Protein AF-A0A915MMD2-F1 (afdb_monomer)

Solvent-accessible surface area (backbone atoms only — not comparable to full-atom values): 11431 Å² total; per-residue (Å²): 132,85,80,67,72,53,73,74,35,35,76,74,49,42,42,83,44,104,51,78,45,74,42,84,30,92,80,80,35,34,33,24,36,9,52,62,49,50,49,52,52,25,65,75,66,77,45,84,61,47,82,46,50,99,57,92,36,61,76,1,51,46,73,38,67,91,67,35,34,36,36,43,22,73,60,31,24,43,94,80,69,65,73,20,30,9,28,44,84,45,68,53,101,84,65,50,79,47,73,54,73,44,70,60,76,75,73,39,64,78,34,66,31,21,33,41,24,40,36,43,90,90,54,52,70,37,73,51,30,44,65,55,57,76,52,81,82,64,86,61,46,71,41,44,34,78,84,35,65,64,58,45,52,49,50,25,67,75,65,76,38,96,64,73,18,36,39,18,50,73,46,41,79,76,45,45,53,59,54,57,62,50,34,68,68,70,69,71,60,49,70,63,53,60,50,60,76,74,107

Nearest PDB structures (foldseek):
  8rbx-assembly1_q  TM=9.920E-01  e=1.557E-14  Homo sapiens
  3p71-assembly1_C  TM=9.793E-01  e=2.569E-14  Homo sapiens
  1it6-assembly2_B  TM=9.697E-01  e=2.058E-12  Homo sapiens
  6obs-assembly1_A  TM=9.608E-01  e=1.705E-12  Homo sapiens
  7t0y-assembly2_C  TM=9.661E-01  e=4.362E-12  Homo sapiens

Secondary structure (DSSP, 8-state):
-----SHHHHHHH-EE-SSSSEEE-TTSSSEEE-HHHHHHHHHHHT-S-EEE--S--TTSEEEETTTTEEEE---SSGGGTS---EEEEEE-TT--EEEEEE-PPP-TTSSSEEEEESB-SSSB-SHHHHTTTT-TT---EEEETTS-HHHHHHHHHHHT--SS-EEEETTEEEESTHHHHHHHHTT---HHHHHHT--

Foldseek 3Di:
DDQQDDDVQQQVQEEEDCDAAWAPDPVSIHIYGYLVVLVVVCVVVVHQAAEEEDDDDQAQKDADNVNRYIYGAADACPVVPSRGWHWDWDQDPVGDTDIDIGHDAAPLQPDQKEKEAADALVDHPDPLRVLVVVLVPDDYHYDHCVVPVCNVVRVCVVQVHNDDTWMHGNSHTDGGSVVSVVCVVVPDPRVVVVVVVVD

pLDDT: mean 86.29, std 14.79, range [42.0, 98.62]

Sequence (199 aa):
MFSILGPMCDLLWSDPEDSVGFGVSPRGAGYLFGSDVVKNFCETNNIDMIARAHQLVMEGYKWHFNETVLTVWSAPNYCYRCGNVAAILELDEQLNKDFTIFEAAPQVKSAPVTVFMKGTQTEPMCGFSRNILDLHRIPFKDFNVLEDEKIREGIKEFSDWPTIPQVYVNGKFVGGADIFMQMHKDGEKHVSDILETLF

Mean predicted aligned error: 9.21 Å

InterPro domains:
  IPR002109 Glutaredoxin [PF00462] (113-174)
  IPR004843 Calcineurin-like, phosphoesterase domain [PF00149] (10-57)
  IPR006186 Serine/threonine-specific protein phosphatase/bis(5-nucleosyl)-tetraphosphatase [PR00114] (46-66)
  IPR006186 Serine/threonine-specific protein phosphatase/bis(5-nucleosyl)-tetraphosphatase [PR00114] (68-84)
  IPR006186 Serine/threonine-specific protein phosphatase/bis(5-nucleosyl)-tetraphosphatase [SM00156] (1-106)
  IPR029052 Metallo-dependent phosphatase-like [G3DSA:3.60.21.10] (3-104)
  IPR029052 Metallo-dependent phosphatase-like [SSF56300] (6-113)
  IPR033658 Glutaredoxin, PICOT-like [cd03028] (107-188)
  IPR036249 Thioredoxin-like superfamily [SSF52833] (106-188)
  IPR047129 Serine/Threonine protein phosphatase PP2A-like [PTHR45619] (6-109)

Organism: Meloidogyne javanica (NCBI:txid6303)

Structure (mmCIF, N/CA/C/O backbone):
data_AF-A0A915MMD2-F1
#
_entry.id   AF-A0A915MMD2-F1
#
loop_
_atom_site.group_PDB
_atom_site.id
_atom_site.type_symbol
_atom_site.label_atom_id
_atom_site.label_alt_id
_atom_site.label_comp_id
_atom_site.label_asym_id
_atom_site.label_entity_id
_atom_site.label_seq_id
_atom_site.pdbx_PDB_ins_code
_atom_site.Cartn_x
_atom_site.Cartn_y
_atom_site.Cartn_z
_atom_site.occupancy
_atom_site.B_iso_or_equiv
_atom_site.auth_seq_id
_atom_site.auth_comp_id
_atom_site.auth_asym_id
_atom_site.auth_atom_id
_atom_site.pdbx_PDB_model_num
ATOM 1 N N . MET A 1 1 ? 29.339 -19.258 0.640 1.00 44.12 1 MET A N 1
ATOM 2 C CA . MET A 1 1 ? 28.458 -18.153 0.214 1.00 44.12 1 MET A CA 1
ATOM 3 C C . MET A 1 1 ? 27.940 -18.534 -1.160 1.00 44.12 1 MET A C 1
ATOM 5 O O . MET A 1 1 ? 28.742 -18.620 -2.077 1.00 44.12 1 MET A O 1
ATOM 9 N N . PHE A 1 2 ? 26.670 -18.931 -1.271 1.00 47.69 2 PHE A N 1
ATOM 10 C CA . PHE A 1 2 ? 26.091 -19.269 -2.572 1.00 47.69 2 PHE A CA 1
ATOM 11 C C . PHE A 1 2 ? 25.969 -17.974 -3.368 1.00 47.69 2 PHE A C 1
ATOM 13 O O . PHE A 1 2 ? 25.304 -17.041 -2.927 1.00 47.69 2 PHE A O 1
ATOM 20 N N . SER A 1 3 ? 26.664 -17.894 -4.497 1.00 53.16 3 SER A N 1
ATOM 21 C CA . SER A 1 3 ? 26.493 -16.800 -5.440 1.00 53.16 3 SER A CA 1
ATOM 22 C C . SER A 1 3 ? 25.093 -16.926 -6.038 1.00 53.16 3 SER A C 1
ATOM 24 O O . SER A 1 3 ? 24.826 -17.847 -6.811 1.00 53.16 3 SER A O 1
ATOM 26 N N . ILE A 1 4 ? 24.191 -16.032 -5.652 1.00 60.00 4 ILE A N 1
ATOM 27 C CA . ILE A 1 4 ? 22.871 -15.874 -6.268 1.00 60.00 4 ILE A CA 1
ATOM 28 C C . ILE A 1 4 ? 23.096 -15.162 -7.608 1.00 60.00 4 ILE A C 1
ATOM 30 O O . ILE A 1 4 ? 22.894 -13.963 -7.736 1.00 60.00 4 ILE A O 1
ATOM 34 N N . LEU A 1 5 ? 23.660 -15.875 -8.580 1.00 77.00 5 LEU A N 1
ATOM 35 C CA . LEU A 1 5 ? 23.967 -15.346 -9.906 1.00 77.00 5 LEU A CA 1
ATOM 36 C C . LEU A 1 5 ? 23.092 -16.034 -10.945 1.00 77.00 5 LEU A C 1
ATOM 38 O O . LEU A 1 5 ? 22.826 -17.233 -10.853 1.00 77.00 5 LEU A O 1
ATOM 42 N N . GLY A 1 6 ? 22.684 -15.261 -11.946 1.00 87.50 6 GLY A N 1
ATOM 43 C CA . GLY A 1 6 ? 21.952 -15.734 -13.109 1.00 87.50 6 GLY A CA 1
ATOM 44 C C . GLY A 1 6 ? 20.547 -15.141 -13.231 1.00 87.50 6 GLY A C 1
ATOM 45 O O . GLY A 1 6 ? 20.059 -14.490 -12.305 1.00 87.50 6 GLY A O 1
ATOM 46 N N . PRO A 1 7 ? 19.856 -15.430 -14.347 1.00 89.44 7 PRO A N 1
ATOM 47 C CA . PRO A 1 7 ? 18.652 -14.702 -14.754 1.00 89.44 7 PRO A CA 1
ATOM 48 C C . PRO A 1 7 ? 17.514 -14.712 -13.727 1.00 89.44 7 PRO A C 1
ATOM 50 O O . PRO A 1 7 ? 16.802 -13.726 -13.579 1.00 89.44 7 PRO A O 1
ATOM 53 N N . MET A 1 8 ? 17.350 -15.806 -12.976 1.00 91.56 8 MET A N 1
ATOM 54 C CA . MET A 1 8 ? 16.327 -15.891 -11.924 1.00 91.56 8 MET A CA 1
ATOM 55 C C . MET A 1 8 ? 16.623 -14.957 -10.748 1.00 91.56 8 MET A C 1
ATOM 57 O O . MET A 1 8 ? 15.698 -14.426 -10.144 1.00 91.56 8 MET A O 1
ATOM 61 N N . CYS A 1 9 ? 17.900 -14.747 -10.417 1.00 92.75 9 CYS A N 1
ATOM 62 C CA . CYS A 1 9 ? 18.276 -13.755 -9.417 1.00 92.75 9 CYS A CA 1
ATOM 63 C C . CYS A 1 9 ? 17.982 -12.348 -9.939 1.00 92.75 9 CYS A C 1
ATOM 65 O O . CYS A 1 9 ? 17.349 -11.555 -9.245 1.00 92.75 9 CYS A O 1
ATOM 67 N N . ASP A 1 10 ? 18.369 -12.075 -11.184 1.00 93.94 10 ASP A N 1
ATOM 68 C CA . ASP A 1 10 ? 18.210 -10.757 -11.791 1.00 93.94 10 ASP A CA 1
ATOM 69 C C . ASP A 1 10 ? 16.730 -10.362 -11.898 1.00 93.94 10 ASP A C 1
ATOM 71 O O . ASP A 1 10 ? 16.385 -9.230 -11.566 1.00 93.94 10 ASP A O 1
ATOM 75 N N . LEU A 1 11 ? 15.842 -11.301 -12.244 1.00 94.31 11 LEU A N 1
ATOM 76 C CA . LEU A 1 11 ? 14.388 -11.089 -12.263 1.00 94.31 11 LEU A CA 1
ATOM 77 C C . LEU A 1 11 ? 13.804 -10.717 -10.890 1.00 94.31 11 LEU A C 1
ATOM 79 O O . LEU A 1 11 ? 12.809 -9.999 -10.823 1.00 94.31 11 LEU A O 1
ATOM 83 N N . LEU A 1 12 ? 14.394 -11.211 -9.798 1.00 95.12 12 LEU A N 1
ATOM 84 C CA . LEU A 1 12 ? 13.872 -11.024 -8.441 1.00 95.12 12 LEU A CA 1
ATOM 85 C C . LEU A 1 12 ? 14.489 -9.831 -7.700 1.00 95.12 12 LEU A C 1
ATOM 87 O O . LEU A 1 12 ? 13.862 -9.314 -6.775 1.00 95.12 12 LEU A O 1
ATOM 91 N N . TRP A 1 13 ? 15.705 -9.420 -8.072 1.00 96.06 13 TRP A N 1
ATOM 92 C CA . TRP A 1 13 ? 16.521 -8.490 -7.280 1.00 96.06 13 TRP A CA 1
ATOM 93 C C . TRP A 1 13 ? 16.999 -7.243 -8.023 1.00 96.06 13 TRP A C 1
ATOM 95 O O . TRP A 1 13 ? 17.552 -6.347 -7.384 1.00 96.06 13 TRP A O 1
ATOM 105 N N . SER A 1 14 ? 16.824 -7.172 -9.344 1.00 97.38 14 SER A N 1
ATOM 106 C CA . SER A 1 14 ? 17.284 -6.016 -10.120 1.00 97.38 14 SER A CA 1
ATOM 107 C C . SER A 1 14 ? 16.328 -4.835 -10.014 1.00 97.38 14 SER A C 1
ATOM 109 O O . SER A 1 14 ? 15.113 -5.028 -9.964 1.00 97.38 14 SER A O 1
ATOM 111 N N . ASP A 1 15 ? 16.866 -3.618 -10.049 1.00 98.19 15 ASP A N 1
ATOM 112 C CA . ASP A 1 15 ? 16.115 -2.372 -9.875 1.00 98.19 15 ASP A CA 1
ATOM 113 C C . ASP A 1 15 ? 16.411 -1.348 -10.990 1.00 98.19 15 ASP A C 1
ATOM 115 O O . ASP A 1 15 ? 17.557 -1.249 -11.437 1.00 98.19 15 ASP A O 1
ATOM 119 N N . PRO A 1 16 ? 15.413 -0.555 -11.429 1.00 97.94 16 PRO A N 1
ATOM 120 C CA . PRO A 1 16 ? 15.644 0.573 -12.327 1.00 97.94 16 PRO A CA 1
ATOM 121 C C . PRO A 1 16 ? 16.430 1.693 -11.625 1.00 97.94 16 PRO A C 1
ATOM 123 O O . PRO A 1 16 ? 16.140 2.037 -10.479 1.00 97.94 16 PRO A O 1
ATOM 126 N N . GLU A 1 17 ? 17.376 2.302 -12.338 1.00 96.31 17 GLU A N 1
ATOM 127 C CA . GLU A 1 17 ? 18.177 3.445 -11.878 1.00 96.31 17 GLU A CA 1
ATOM 128 C C . GLU A 1 17 ? 18.338 4.472 -13.007 1.00 96.31 17 GLU A C 1
ATOM 130 O O . GLU A 1 17 ? 18.503 4.085 -14.166 1.00 96.31 17 GLU A O 1
ATOM 135 N N . ASP A 1 18 ? 18.357 5.769 -12.682 1.00 94.06 18 ASP A N 1
ATOM 136 C CA . ASP A 1 18 ? 18.549 6.858 -13.656 1.00 94.06 18 ASP A CA 1
ATOM 137 C C . ASP A 1 18 ? 20.025 6.953 -14.096 1.00 94.06 18 ASP A C 1
ATOM 139 O O . ASP A 1 18 ? 20.740 7.928 -13.863 1.00 94.06 18 ASP A O 1
ATOM 143 N N . SER A 1 19 ? 20.494 5.883 -14.734 1.00 92.81 19 SER A N 1
ATOM 144 C CA . SER A 1 19 ? 21.851 5.679 -15.233 1.00 92.81 19 SER A CA 1
ATOM 145 C C . SER A 1 19 ? 21.820 5.029 -16.623 1.00 92.81 19 SER A C 1
ATOM 147 O O . SER A 1 19 ? 20.752 4.708 -17.147 1.00 92.81 19 SER A O 1
ATOM 149 N N . VAL A 1 20 ? 22.989 4.881 -17.247 1.00 95.38 20 VAL A N 1
ATOM 150 C CA . VAL A 1 20 ? 23.146 4.217 -18.551 1.00 95.38 20 VAL A CA 1
ATOM 151 C C . VAL A 1 20 ? 23.749 2.832 -18.336 1.00 95.38 20 VAL A C 1
ATOM 153 O O . VAL A 1 20 ? 24.732 2.694 -17.606 1.00 95.38 20 VAL A O 1
ATOM 156 N N . GLY A 1 21 ? 23.204 1.822 -19.010 1.00 97.00 21 GLY A N 1
ATOM 157 C CA . GLY A 1 21 ? 23.677 0.446 -18.953 1.00 97.00 21 GLY A CA 1
ATOM 158 C C . GLY A 1 21 ? 23.286 -0.279 -17.662 1.00 97.00 21 GLY A C 1
ATOM 159 O O . GLY A 1 21 ? 22.257 0.000 -17.047 1.00 97.00 21 GLY A O 1
ATOM 160 N N . PHE A 1 22 ? 24.113 -1.249 -17.268 1.00 97.38 22 PHE A N 1
ATOM 161 C CA . PHE A 1 22 ? 23.964 -1.987 -16.013 1.00 97.38 22 PHE A CA 1
ATOM 162 C C . PHE A 1 22 ? 24.908 -1.452 -14.932 1.00 97.38 22 PHE A C 1
ATOM 164 O O . PHE A 1 22 ? 26.062 -1.121 -15.209 1.00 97.38 22 PHE A O 1
ATOM 171 N N . GLY A 1 23 ? 24.447 -1.459 -13.684 1.00 96.00 23 GLY A N 1
ATOM 172 C CA . GLY A 1 23 ? 25.229 -1.136 -12.493 1.00 96.00 23 GLY A CA 1
ATOM 173 C C . GLY A 1 23 ? 25.200 -2.261 -11.460 1.00 96.00 23 GLY A C 1
ATOM 174 O O . GLY A 1 23 ? 24.313 -3.114 -11.462 1.00 96.00 23 GLY A O 1
ATOM 175 N N . VAL A 1 24 ? 26.174 -2.272 -10.548 1.00 93.94 24 VAL A N 1
ATOM 176 C CA . VAL A 1 24 ? 26.189 -3.233 -9.435 1.00 93.94 24 VAL A CA 1
ATOM 177 C C . VAL A 1 24 ? 25.092 -2.868 -8.439 1.00 93.94 24 VAL A C 1
ATOM 179 O O . VAL A 1 24 ? 25.049 -1.741 -7.949 1.00 93.94 24 VAL A O 1
ATOM 182 N N . SER A 1 25 ? 24.229 -3.830 -8.113 1.00 94.50 25 SER A N 1
ATOM 183 C CA . SER A 1 25 ? 23.184 -3.630 -7.112 1.00 94.50 25 SER A CA 1
ATOM 184 C C . SER A 1 25 ? 23.782 -3.482 -5.706 1.00 94.50 25 SER A C 1
ATOM 186 O O . SER A 1 25 ? 24.533 -4.360 -5.261 1.00 94.50 25 SER A O 1
ATOM 188 N N . PRO A 1 26 ? 23.406 -2.440 -4.938 1.00 93.44 26 PRO A N 1
ATOM 189 C CA . PRO A 1 26 ? 23.824 -2.300 -3.544 1.00 93.44 26 PRO A CA 1
ATOM 190 C C . PRO A 1 26 ? 23.199 -3.367 -2.630 1.00 93.44 26 PRO A C 1
ATOM 192 O O . PRO A 1 26 ? 23.606 -3.505 -1.479 1.00 93.44 26 PRO A O 1
ATOM 195 N N . ARG A 1 27 ? 22.226 -4.148 -3.126 1.00 92.00 27 ARG A N 1
ATOM 196 C CA . ARG A 1 27 ? 21.580 -5.248 -2.390 1.00 92.00 27 ARG A CA 1
ATOM 197 C C . ARG A 1 27 ? 22.444 -6.508 -2.310 1.00 92.00 27 ARG A C 1
ATOM 199 O O . ARG A 1 27 ? 22.094 -7.432 -1.583 1.00 92.00 27 ARG A O 1
ATOM 206 N N . GLY A 1 28 ? 23.542 -6.568 -3.070 1.00 91.94 28 GLY A N 1
ATOM 207 C CA . GLY A 1 28 ? 24.394 -7.756 -3.179 1.00 91.94 28 GLY A CA 1
ATOM 208 C C . GLY A 1 28 ? 23.810 -8.880 -4.048 1.00 91.94 28 GLY A C 1
ATOM 209 O O . GLY A 1 28 ? 24.357 -9.980 -4.055 1.00 91.94 28 GLY A O 1
ATOM 210 N N . ALA A 1 29 ? 22.715 -8.611 -4.765 1.00 93.06 29 ALA A N 1
ATOM 211 C CA . ALA A 1 29 ? 22.038 -9.517 -5.690 1.00 93.06 29 ALA A CA 1
ATOM 212 C C . ALA A 1 29 ? 21.355 -8.707 -6.809 1.00 93.06 29 ALA A C 1
ATOM 214 O O . ALA A 1 29 ? 20.880 -7.596 -6.553 1.00 93.06 29 ALA A O 1
ATOM 215 N N . GLY A 1 30 ? 21.308 -9.263 -8.023 1.00 94.19 30 GLY A N 1
ATOM 216 C CA . GLY A 1 30 ? 20.794 -8.582 -9.216 1.00 94.19 30 GLY A CA 1
ATOM 217 C C . GLY A 1 30 ? 21.653 -7.396 -9.673 1.00 94.19 30 GLY A C 1
ATOM 218 O O . GLY A 1 30 ? 22.778 -7.193 -9.205 1.00 94.19 30 GLY A O 1
ATOM 219 N N . TYR A 1 31 ? 21.095 -6.587 -10.573 1.00 95.88 31 TYR A N 1
ATOM 220 C CA . TYR A 1 31 ? 21.746 -5.409 -11.148 1.00 95.88 31 TYR A CA 1
ATOM 221 C C . TYR A 1 31 ? 20.865 -4.163 -11.043 1.00 95.88 31 TYR A C 1
ATOM 223 O O . TYR A 1 31 ? 19.642 -4.242 -10.972 1.00 95.88 31 TYR A O 1
ATOM 231 N N . LEU A 1 32 ? 21.494 -2.995 -11.072 1.00 97.81 32 LEU A N 1
ATOM 232 C CA . LEU A 1 32 ? 20.807 -1.771 -11.468 1.00 97.81 32 LEU A CA 1
ATOM 233 C C . LEU A 1 32 ? 20.737 -1.735 -12.995 1.00 97.81 32 LEU A C 1
ATOM 235 O O . LEU A 1 32 ? 21.699 -2.146 -13.648 1.00 97.81 32 LEU A O 1
ATOM 239 N N . PHE A 1 33 ? 19.639 -1.258 -13.571 1.00 98.19 33 PHE A N 1
ATOM 240 C CA . PHE A 1 33 ? 19.504 -1.138 -15.024 1.00 98.19 33 PHE A CA 1
ATOM 241 C C . PHE A 1 33 ? 18.948 0.221 -15.447 1.00 98.19 33 PHE A C 1
ATOM 243 O O . PHE A 1 33 ? 18.018 0.750 -14.838 1.00 98.19 33 PHE A O 1
ATOM 250 N N . GLY A 1 34 ? 19.539 0.765 -16.508 1.00 98.12 34 GLY A N 1
ATOM 251 C CA . GLY A 1 34 ? 19.176 2.036 -17.117 1.00 98.12 34 GLY A CA 1
ATOM 252 C C . GLY A 1 34 ? 18.104 1.943 -18.201 1.00 98.12 34 GLY A C 1
ATOM 253 O O . GLY A 1 34 ? 17.716 0.864 -18.660 1.00 98.12 34 GLY A O 1
ATOM 254 N N . SER A 1 35 ? 17.655 3.115 -18.654 1.00 97.69 35 SER A N 1
ATOM 255 C CA . SER A 1 35 ? 16.631 3.250 -19.702 1.00 97.69 35 SER A CA 1
ATOM 256 C C . SER A 1 35 ? 17.015 2.608 -21.043 1.00 97.69 35 SER A C 1
ATOM 258 O O . SER A 1 35 ? 16.154 2.082 -21.744 1.00 97.69 35 SER A O 1
ATOM 260 N N . ASP A 1 36 ? 18.298 2.608 -21.403 1.00 97.62 36 ASP A N 1
ATOM 261 C CA . ASP A 1 36 ? 18.828 2.023 -22.637 1.00 97.62 36 ASP A CA 1
ATOM 262 C C . ASP A 1 36 ? 18.741 0.491 -22.637 1.00 97.62 36 ASP A C 1
ATOM 264 O O . ASP A 1 36 ? 18.362 -0.108 -23.646 1.00 97.62 36 ASP A O 1
ATOM 268 N N . VAL A 1 37 ? 19.013 -0.135 -21.488 1.00 97.69 37 VAL A N 1
ATOM 269 C CA . VAL A 1 37 ? 18.866 -1.583 -21.291 1.00 97.69 37 VAL A CA 1
ATOM 270 C C . VAL A 1 37 ? 17.409 -1.994 -21.471 1.00 97.69 37 VAL A C 1
ATOM 272 O O . VAL A 1 37 ? 17.119 -2.934 -22.214 1.00 97.69 37 VAL A O 1
ATOM 275 N N . VAL A 1 38 ? 16.496 -1.272 -20.815 1.00 97.69 38 VAL A N 1
ATOM 276 C CA . VAL A 1 38 ? 15.051 -1.518 -20.909 1.00 97.69 38 VAL A CA 1
ATOM 277 C C . VAL A 1 38 ? 14.578 -1.348 -22.341 1.00 97.69 38 VAL A C 1
ATOM 279 O O . VAL A 1 38 ? 13.903 -2.230 -22.861 1.00 97.69 38 VAL A O 1
ATOM 282 N N . LYS A 1 39 ? 14.967 -0.254 -22.999 1.00 96.88 39 LYS A N 1
ATOM 283 C CA . LYS A 1 39 ? 14.589 0.017 -24.385 1.00 96.88 39 LYS A CA 1
ATOM 284 C C . LYS A 1 39 ? 14.999 -1.130 -25.308 1.00 96.88 39 LYS A C 1
ATOM 286 O O . LYS A 1 39 ? 14.152 -1.664 -26.016 1.00 96.88 39 LYS A O 1
ATOM 291 N N . ASN A 1 40 ? 16.263 -1.554 -25.252 1.00 97.75 40 ASN A N 1
ATOM 292 C CA . ASN A 1 40 ? 16.752 -2.660 -26.073 1.00 97.75 40 ASN A CA 1
ATOM 293 C C . ASN A 1 40 ? 16.004 -3.972 -25.777 1.00 97.75 40 ASN A C 1
ATOM 295 O O . ASN A 1 40 ? 15.666 -4.715 -26.699 1.00 97.75 40 ASN A O 1
ATOM 299 N N . PHE A 1 41 ? 15.725 -4.260 -24.501 1.00 97.50 41 PHE A N 1
ATOM 300 C CA . PHE A 1 41 ? 14.960 -5.442 -24.105 1.00 97.50 41 PHE A CA 1
ATOM 301 C C . PHE A 1 41 ? 13.525 -5.406 -24.649 1.00 97.50 41 PHE A C 1
ATOM 303 O O . PHE A 1 41 ? 13.083 -6.380 -25.258 1.00 97.50 41 PHE A O 1
ATOM 310 N N . CYS A 1 42 ? 12.815 -4.294 -24.471 1.00 97.56 42 CYS A N 1
ATOM 311 C CA . CYS A 1 42 ? 11.443 -4.117 -24.937 1.00 97.56 42 CYS A CA 1
ATOM 312 C C . CYS A 1 42 ? 11.338 -4.201 -26.467 1.00 97.56 42 CYS A C 1
ATOM 314 O O . CYS A 1 42 ? 10.509 -4.953 -26.975 1.00 97.56 42 CYS A O 1
ATOM 316 N N . GLU A 1 43 ? 12.225 -3.522 -27.203 1.00 97.44 43 GLU A N 1
ATOM 317 C CA . GLU A 1 43 ? 12.271 -3.563 -28.674 1.00 97.44 43 GLU A CA 1
ATOM 318 C C . GLU A 1 43 ? 12.567 -4.975 -29.198 1.00 97.44 43 GLU A C 1
ATOM 320 O O . GLU A 1 43 ? 11.890 -5.458 -30.104 1.00 97.44 43 GLU A O 1
ATOM 325 N N . THR A 1 44 ? 13.538 -5.673 -28.599 1.00 98.44 44 THR A N 1
ATOM 326 C CA . THR A 1 44 ? 13.913 -7.039 -29.007 1.00 98.44 44 THR A CA 1
ATOM 327 C C . THR A 1 44 ? 12.772 -8.036 -28.800 1.00 98.44 44 THR A C 1
ATOM 329 O O . THR A 1 44 ? 12.632 -8.980 -29.575 1.00 98.44 44 THR A O 1
ATOM 332 N N . ASN A 1 45 ? 11.965 -7.844 -27.754 1.00 98.06 45 ASN A N 1
ATOM 333 C CA . ASN A 1 45 ? 10.923 -8.791 -27.354 1.00 98.06 45 ASN A CA 1
ATOM 334 C C . ASN A 1 45 ? 9.504 -8.344 -27.730 1.00 98.06 45 ASN A C 1
ATOM 336 O O . ASN A 1 45 ? 8.554 -9.052 -27.402 1.00 98.06 45 ASN A O 1
ATOM 340 N N . ASN A 1 46 ? 9.350 -7.208 -28.421 1.00 97.31 46 ASN A N 1
ATOM 341 C CA . ASN A 1 46 ? 8.054 -6.618 -28.763 1.00 97.31 46 ASN A CA 1
ATOM 342 C C . ASN A 1 46 ? 7.142 -6.453 -27.525 1.00 97.31 46 ASN A C 1
ATOM 344 O O . ASN A 1 46 ? 6.011 -6.938 -27.496 1.00 97.31 46 ASN A O 1
ATOM 348 N N . ILE A 1 47 ? 7.680 -5.810 -26.485 1.00 96.44 47 ILE A N 1
ATOM 349 C CA . ILE A 1 47 ? 6.999 -5.511 -25.217 1.00 96.44 47 ILE A CA 1
ATOM 350 C C . ILE A 1 47 ? 6.841 -3.994 -25.090 1.00 96.44 47 ILE A C 1
ATOM 352 O O . ILE A 1 47 ? 7.817 -3.268 -25.250 1.00 96.44 47 ILE A O 1
ATOM 356 N N . ASP A 1 48 ? 5.644 -3.517 -24.746 1.00 93.88 48 ASP A N 1
ATOM 357 C CA . ASP A 1 48 ? 5.381 -2.077 -24.600 1.00 93.88 48 ASP A CA 1
ATOM 358 C C . ASP A 1 48 ? 5.921 -1.501 -23.281 1.00 93.88 48 ASP A C 1
ATOM 360 O O . ASP A 1 48 ? 6.448 -0.390 -23.243 1.00 93.88 48 ASP A O 1
ATOM 364 N N . MET A 1 49 ? 5.798 -2.254 -22.183 1.00 95.81 49 MET A N 1
ATOM 365 C CA . MET A 1 49 ? 6.263 -1.842 -20.857 1.00 95.81 49 MET A CA 1
ATOM 366 C C . MET A 1 49 ? 6.527 -3.031 -19.924 1.00 95.81 49 MET A C 1
ATOM 368 O O . MET A 1 49 ? 6.000 -4.126 -20.117 1.00 95.81 49 MET A O 1
ATOM 372 N N . ILE A 1 50 ? 7.279 -2.786 -18.852 1.00 97.62 50 ILE A N 1
ATOM 373 C CA . ILE A 1 50 ? 7.530 -3.739 -17.767 1.00 97.62 50 ILE A CA 1
ATOM 374 C C . ILE A 1 50 ? 6.841 -3.239 -16.494 1.00 97.62 50 ILE A C 1
ATOM 376 O O . ILE A 1 50 ? 7.155 -2.158 -16.001 1.00 97.62 50 ILE A O 1
ATOM 380 N N . ALA A 1 51 ? 5.936 -4.035 -15.923 1.00 97.75 51 ALA A N 1
ATOM 381 C CA . ALA A 1 51 ? 5.405 -3.805 -14.579 1.00 97.75 51 ALA A CA 1
ATOM 382 C C . ALA A 1 51 ? 6.177 -4.652 -13.559 1.00 97.75 51 ALA A C 1
ATOM 384 O O . ALA A 1 51 ? 6.368 -5.853 -13.752 1.00 97.75 51 ALA A O 1
ATOM 385 N N . ARG A 1 52 ? 6.631 -4.029 -12.472 1.00 98.19 52 ARG A N 1
ATOM 386 C CA . ARG A 1 52 ? 7.428 -4.667 -11.420 1.00 98.19 52 ARG A CA 1
ATOM 387 C C . ARG A 1 52 ? 7.118 -4.078 -10.041 1.00 98.19 52 ARG A C 1
ATOM 389 O O . ARG A 1 52 ? 6.362 -3.122 -9.935 1.00 98.19 52 ARG A O 1
ATOM 396 N N . ALA A 1 53 ? 7.668 -4.667 -8.978 1.00 97.75 53 ALA A N 1
ATOM 397 C CA . ALA A 1 53 ? 7.436 -4.250 -7.586 1.00 97.75 53 ALA A CA 1
ATOM 398 C C . ALA A 1 53 ? 8.766 -4.003 -6.847 1.00 97.75 53 ALA A C 1
ATOM 400 O O . ALA A 1 53 ? 9.580 -3.230 -7.331 1.00 97.75 53 ALA A O 1
ATOM 401 N N . HIS A 1 54 ? 9.016 -4.680 -5.717 1.00 97.50 54 HIS A N 1
ATOM 402 C CA . HIS A 1 54 ? 10.296 -4.777 -4.980 1.00 97.50 54 HIS A CA 1
ATOM 403 C C . HIS A 1 54 ? 10.850 -3.491 -4.327 1.00 97.50 54 HIS A C 1
ATOM 405 O O . HIS A 1 54 ? 11.369 -3.563 -3.214 1.00 97.50 54 HIS A O 1
ATOM 411 N N . GLN A 1 55 ? 10.744 -2.322 -4.961 1.00 97.06 55 GLN A N 1
ATOM 412 C CA . GLN A 1 55 ? 11.109 -1.035 -4.365 1.00 97.06 55 GLN A CA 1
ATOM 413 C C . GLN A 1 55 ? 9.887 -0.375 -3.724 1.00 97.06 55 GLN A C 1
ATOM 415 O O . GLN A 1 55 ? 8.835 -0.259 -4.348 1.00 97.06 55 GLN A O 1
ATOM 420 N N . LEU A 1 56 ? 10.043 0.073 -2.474 1.00 96.38 56 LEU A N 1
ATOM 421 C CA . LEU A 1 56 ? 9.035 0.879 -1.790 1.00 96.38 56 LEU A CA 1
ATOM 422 C C . LEU A 1 56 ? 8.798 2.178 -2.570 1.00 96.38 56 LEU A C 1
ATOM 424 O O . LEU A 1 56 ? 9.751 2.899 -2.867 1.00 96.38 56 LEU A O 1
ATOM 428 N N . VAL A 1 57 ? 7.530 2.491 -2.826 1.00 97.00 57 VAL A N 1
ATOM 429 C CA . VAL A 1 57 ? 7.095 3.762 -3.408 1.00 97.00 57 VAL A CA 1
ATOM 430 C C . VAL A 1 57 ? 6.096 4.417 -2.463 1.00 97.00 57 VAL A C 1
ATOM 432 O O . VAL A 1 57 ? 5.141 3.772 -2.031 1.00 97.00 57 VAL A O 1
ATOM 435 N N . MET A 1 58 ? 6.325 5.687 -2.122 1.00 96.88 58 MET A N 1
ATOM 436 C CA . MET A 1 58 ? 5.521 6.399 -1.123 1.00 96.88 58 MET A CA 1
ATOM 437 C C . MET A 1 58 ? 4.092 6.648 -1.606 1.00 96.88 58 MET A C 1
ATOM 439 O O . MET A 1 58 ? 3.150 6.540 -0.827 1.00 96.88 58 MET A O 1
ATOM 443 N N . GLU A 1 59 ? 3.945 6.907 -2.900 1.00 97.31 59 GLU A N 1
ATOM 444 C CA . GLU A 1 59 ? 2.704 7.203 -3.612 1.00 97.31 59 GLU A CA 1
ATOM 445 C C . GLU A 1 59 ? 2.006 5.934 -4.140 1.00 97.31 59 GLU A C 1
ATOM 447 O O . GLU A 1 59 ? 1.018 6.013 -4.863 1.00 97.31 59 GLU A O 1
ATOM 452 N N . GLY A 1 60 ? 2.515 4.746 -3.794 1.00 97.75 60 GLY A N 1
ATOM 453 C CA . GLY A 1 60 ? 1.974 3.453 -4.215 1.00 97.75 60 GLY A CA 1
ATOM 454 C C . GLY A 1 60 ? 2.468 2.974 -5.582 1.00 97.75 60 GLY A C 1
ATOM 455 O O . GLY A 1 60 ? 2.633 1.771 -5.763 1.00 97.75 60 GLY A O 1
ATOM 456 N N . TYR A 1 61 ? 2.778 3.862 -6.529 1.00 98.38 61 TYR A N 1
ATOM 457 C CA . TYR A 1 61 ? 3.419 3.484 -7.794 1.00 98.38 61 TYR A CA 1
ATOM 458 C C . TYR A 1 61 ? 4.306 4.593 -8.371 1.00 98.38 61 TYR A C 1
ATOM 460 O O . TYR A 1 61 ? 4.148 5.768 -8.045 1.00 98.38 61 TYR A O 1
ATOM 468 N N . LYS A 1 62 ? 5.268 4.216 -9.219 1.00 97.94 62 LYS A N 1
ATOM 469 C CA . LYS A 1 62 ? 6.201 5.136 -9.878 1.00 97.94 62 LYS A CA 1
ATOM 470 C C . LYS A 1 62 ? 6.517 4.668 -11.293 1.00 97.94 62 LYS A C 1
ATOM 472 O O . LYS A 1 62 ? 6.921 3.524 -11.497 1.00 97.94 62 LYS A O 1
ATOM 477 N N . TRP A 1 63 ? 6.396 5.578 -12.252 1.00 97.88 63 TRP A N 1
ATOM 478 C CA . TRP A 1 63 ? 6.910 5.385 -13.603 1.00 97.88 63 TRP A CA 1
ATOM 479 C C . TRP A 1 63 ? 8.394 5.739 -13.685 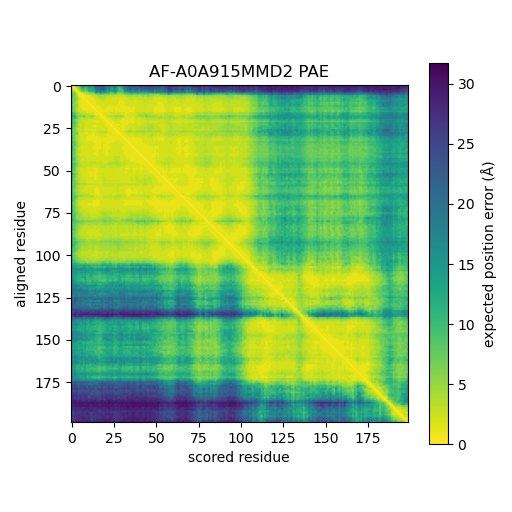1.00 97.88 63 TRP A C 1
ATOM 481 O O . TRP A 1 63 ? 8.861 6.707 -13.082 1.00 97.88 63 TRP A O 1
ATOM 491 N N . HIS A 1 64 ? 9.124 4.959 -14.470 1.00 97.94 64 HIS A N 1
ATOM 492 C CA . HIS A 1 64 ? 10.518 5.171 -14.822 1.00 97.94 64 HIS A CA 1
ATOM 493 C C . HIS A 1 64 ? 10.650 5.199 -16.348 1.00 97.94 64 HIS A C 1
ATOM 495 O O . HIS A 1 64 ? 9.817 4.641 -17.067 1.00 97.94 64 HIS A O 1
ATOM 501 N N . PHE A 1 65 ? 11.722 5.826 -16.834 1.00 97.12 65 PHE A N 1
ATOM 502 C CA . PHE A 1 65 ? 12.167 5.732 -18.229 1.00 97.12 65 PHE A CA 1
ATOM 503 C C . PHE A 1 65 ? 11.060 6.021 -19.259 1.00 97.12 65 PHE A C 1
ATOM 505 O O . PHE A 1 65 ? 10.783 5.195 -20.127 1.00 97.12 65 PHE A O 1
ATOM 512 N N . ASN A 1 66 ? 10.420 7.192 -19.155 1.00 93.69 66 ASN A N 1
ATOM 513 C CA . ASN A 1 66 ? 9.317 7.606 -20.034 1.00 93.69 66 ASN A CA 1
ATOM 514 C C . ASN A 1 66 ? 8.196 6.556 -20.118 1.00 93.69 66 ASN A C 1
ATOM 516 O O . ASN A 1 66 ? 7.793 6.159 -21.206 1.00 93.69 66 ASN A O 1
ATOM 520 N N . GLU A 1 67 ? 7.736 6.091 -18.955 1.00 95.44 67 GLU A N 1
ATOM 521 C CA . GLU A 1 67 ? 6.613 5.151 -18.812 1.00 95.44 67 GLU A CA 1
ATOM 522 C C . GLU A 1 67 ? 6.855 3.744 -19.393 1.00 95.44 67 GLU A C 1
ATOM 524 O O . GLU A 1 67 ? 5.923 2.970 -19.585 1.00 95.44 67 GLU A O 1
ATOM 529 N N . THR A 1 68 ? 8.114 3.358 -19.619 1.00 96.75 68 THR A N 1
ATOM 530 C CA . THR A 1 68 ? 8.449 1.994 -20.074 1.00 96.75 68 THR A CA 1
ATOM 531 C C . THR A 1 68 ? 8.626 1.002 -18.923 1.00 96.75 68 THR A C 1
ATOM 533 O O . THR A 1 68 ? 8.493 -0.205 -19.127 1.00 96.75 68 THR A O 1
ATOM 536 N N . VAL A 1 69 ? 8.879 1.479 -17.697 1.00 98.44 69 VAL A N 1
ATOM 537 C CA . VAL A 1 69 ? 8.904 0.640 -16.487 1.00 98.44 69 VAL A CA 1
ATOM 538 C C . VAL A 1 69 ? 8.023 1.248 -15.410 1.00 98.44 69 VAL A C 1
ATOM 540 O O . VAL A 1 69 ? 8.163 2.418 -15.063 1.00 98.44 69 VAL A O 1
ATOM 543 N N . LEU A 1 70 ? 7.153 0.428 -14.837 1.00 98.50 70 LEU A N 1
ATOM 544 C CA . LEU A 1 70 ? 6.290 0.775 -13.719 1.00 98.50 70 LEU A CA 1
ATOM 545 C C . LEU A 1 70 ? 6.709 -0.009 -12.481 1.00 98.50 70 LEU A C 1
ATOM 547 O O . LEU A 1 70 ? 6.715 -1.238 -12.502 1.00 98.50 70 LEU A O 1
ATOM 551 N N . THR A 1 71 ? 6.974 0.692 -11.386 1.00 98.62 71 THR A N 1
ATOM 552 C CA . THR A 1 71 ? 7.050 0.090 -10.054 1.00 98.62 71 THR A CA 1
ATOM 553 C C . THR A 1 71 ? 5.698 0.253 -9.360 1.00 98.62 71 THR A C 1
ATOM 555 O O . THR A 1 71 ? 5.269 1.382 -9.150 1.00 98.62 71 THR A O 1
ATOM 558 N N . VAL A 1 72 ? 5.037 -0.845 -8.986 1.00 98.50 72 VAL A N 1
ATOM 559 C CA . VAL A 1 72 ? 3.794 -0.874 -8.191 1.00 98.50 72 VAL A CA 1
ATOM 560 C C . VAL A 1 72 ? 4.079 -1.462 -6.813 1.00 98.50 72 VAL A C 1
ATOM 562 O O . VAL A 1 72 ? 4.756 -2.483 -6.683 1.00 98.50 72 VAL A O 1
ATOM 565 N N . TRP A 1 73 ? 3.540 -0.836 -5.773 1.00 98.31 73 TRP A N 1
ATOM 566 C CA . TRP A 1 73 ? 3.694 -1.243 -4.386 1.00 98.31 73 TRP A CA 1
ATOM 567 C C . TRP A 1 73 ? 2.333 -1.387 -3.703 1.00 98.31 73 TRP A C 1
ATOM 569 O O . TRP A 1 73 ? 1.631 -0.404 -3.494 1.00 98.31 73 TRP A O 1
ATOM 579 N N . SER A 1 74 ? 1.969 -2.605 -3.298 1.00 97.88 74 SER A N 1
ATOM 580 C CA . SER A 1 74 ? 0.625 -2.908 -2.771 1.00 97.88 74 SER A CA 1
ATOM 581 C C . SER A 1 74 ? 0.569 -3.112 -1.246 1.00 97.88 74 SER A C 1
ATOM 583 O O . SER A 1 74 ? -0.405 -3.657 -0.733 1.00 97.88 74 SER A O 1
ATOM 585 N N . ALA A 1 75 ? 1.608 -2.705 -0.505 1.00 96.31 75 ALA A N 1
ATOM 586 C CA . ALA A 1 75 ? 1.677 -2.840 0.956 1.00 96.31 75 ALA A CA 1
ATOM 587 C C . ALA A 1 75 ? 1.678 -1.461 1.648 1.00 96.31 75 ALA A C 1
ATOM 589 O O . ALA A 1 75 ? 2.746 -0.860 1.821 1.00 96.31 75 ALA A O 1
ATOM 590 N N . PRO A 1 76 ? 0.509 -0.926 2.039 1.00 95.44 76 PRO A N 1
ATOM 591 C CA . PRO A 1 76 ? 0.430 0.410 2.616 1.00 95.44 76 PRO A CA 1
ATOM 592 C C . PRO A 1 76 ? 1.030 0.430 4.025 1.00 95.44 76 PRO A C 1
ATOM 594 O O . PRO A 1 76 ? 1.027 -0.582 4.727 1.00 95.44 76 PRO A O 1
ATOM 597 N N . ASN A 1 77 ? 1.548 1.590 4.433 1.00 91.31 77 ASN A N 1
ATOM 598 C CA . ASN A 1 77 ? 2.285 1.796 5.678 1.00 91.31 77 ASN A CA 1
ATOM 599 C C . ASN A 1 77 ? 3.277 0.654 5.959 1.00 91.31 77 ASN A C 1
ATOM 601 O O . ASN A 1 77 ? 3.191 -0.047 6.970 1.00 91.31 77 ASN A O 1
ATOM 605 N N . TYR A 1 78 ? 4.197 0.431 5.024 1.00 92.75 78 TYR A N 1
ATOM 606 C CA . TYR A 1 78 ? 5.123 -0.688 5.058 1.00 92.75 78 TYR A CA 1
ATOM 607 C C . TYR A 1 78 ? 5.860 -0.774 6.400 1.00 92.75 78 TYR A C 1
ATOM 609 O O . TYR A 1 78 ? 6.307 0.229 6.969 1.00 92.75 78 TYR A O 1
ATOM 617 N N . CYS A 1 79 ? 5.940 -1.995 6.936 1.00 85.69 79 CYS A N 1
ATOM 618 C CA . CYS A 1 79 ? 6.456 -2.283 8.276 1.00 85.69 79 CYS A CA 1
ATOM 619 C C . CYS A 1 79 ? 5.834 -1.427 9.403 1.00 85.69 79 CYS A C 1
ATOM 621 O O . CYS A 1 79 ? 6.491 -1.224 10.424 1.00 85.69 79 CYS A O 1
ATOM 623 N N . TYR A 1 80 ? 4.614 -0.909 9.218 1.00 81.25 80 TYR A N 1
ATOM 624 C CA . TYR A 1 80 ? 3.890 -0.009 10.127 1.00 81.25 80 TYR A CA 1
ATOM 625 C C . TYR A 1 80 ? 4.625 1.294 10.469 1.00 81.25 80 TYR A C 1
ATOM 627 O O . TYR A 1 80 ? 4.392 1.876 11.528 1.00 81.25 80 TYR A O 1
ATOM 635 N N . ARG A 1 81 ? 5.560 1.722 9.612 1.00 83.94 81 ARG A N 1
ATOM 636 C CA . ARG A 1 81 ? 6.456 2.856 9.893 1.00 83.94 81 ARG A CA 1
ATOM 637 C C . ARG A 1 81 ? 6.685 3.781 8.709 1.00 83.94 81 ARG A C 1
ATOM 639 O O . ARG A 1 81 ? 7.056 4.929 8.917 1.00 83.94 81 ARG A O 1
ATOM 646 N N . CYS A 1 82 ? 6.532 3.284 7.485 1.00 87.56 82 CYS A N 1
ATOM 647 C CA . CYS A 1 82 ? 6.887 4.057 6.302 1.00 87.56 82 CYS A CA 1
ATOM 648 C C . CYS A 1 82 ? 5.837 5.108 5.934 1.00 87.56 82 CYS A C 1
ATOM 650 O O . CYS A 1 82 ? 6.197 6.090 5.303 1.00 87.56 82 CYS A O 1
ATOM 652 N N . GLY A 1 83 ? 4.562 4.922 6.297 1.00 89.31 83 GLY A N 1
ATOM 653 C CA . GLY A 1 83 ? 3.499 5.879 5.968 1.00 89.31 83 GLY A CA 1
ATOM 654 C C . GLY A 1 83 ? 3.166 6.004 4.473 1.00 89.31 83 GLY A C 1
ATOM 655 O O . GLY A 1 83 ? 2.442 6.919 4.094 1.00 89.31 83 GLY A O 1
ATOM 656 N N . ASN A 1 84 ? 3.674 5.107 3.621 1.00 95.38 84 ASN A N 1
ATOM 657 C CA . ASN A 1 84 ? 3.333 5.063 2.199 1.00 95.38 84 ASN A CA 1
ATOM 658 C C . ASN A 1 84 ? 1.875 4.636 1.977 1.00 95.38 84 ASN A C 1
ATOM 660 O O . ASN A 1 84 ? 1.332 3.836 2.746 1.00 95.38 84 ASN A O 1
ATOM 664 N N . VAL A 1 85 ? 1.285 5.087 0.874 1.00 95.50 85 VAL A N 1
ATOM 665 C CA . VAL A 1 85 ? 0.065 4.480 0.328 1.00 95.50 85 VAL A CA 1
ATOM 666 C C . VAL A 1 85 ? 0.432 3.272 -0.537 1.00 95.50 85 VAL A C 1
ATOM 668 O O . VAL A 1 85 ? 1.609 2.995 -0.793 1.00 95.50 85 VAL A O 1
ATOM 671 N N . ALA A 1 86 ? -0.570 2.506 -0.939 1.00 97.50 86 ALA A N 1
ATOM 672 C CA . ALA A 1 86 ? -0.422 1.360 -1.816 1.00 97.50 86 ALA A CA 1
ATOM 673 C C . ALA A 1 86 ? -1.239 1.534 -3.091 1.00 97.50 86 ALA A C 1
ATOM 675 O O . ALA A 1 86 ? -2.211 2.283 -3.113 1.00 97.50 86 ALA A O 1
ATOM 676 N N . ALA A 1 87 ? -0.837 0.827 -4.140 1.00 98.38 87 ALA A N 1
ATOM 677 C CA . ALA A 1 87 ? -1.509 0.828 -5.426 1.00 98.38 87 ALA A CA 1
ATOM 678 C C . ALA A 1 87 ? -1.769 -0.595 -5.933 1.00 98.38 87 ALA A C 1
ATOM 680 O O . ALA A 1 87 ? -1.012 -1.530 -5.645 1.00 98.38 87 ALA A O 1
ATOM 681 N N . ILE A 1 88 ? -2.823 -0.735 -6.731 1.00 98.12 88 ILE A N 1
ATOM 682 C CA . ILE A 1 88 ? -3.073 -1.861 -7.634 1.00 98.12 88 ILE A CA 1
ATOM 683 C C . ILE A 1 88 ? -3.125 -1.287 -9.050 1.00 98.12 88 ILE A C 1
ATOM 685 O O . ILE A 1 88 ? -3.829 -0.305 -9.278 1.00 98.12 88 ILE A O 1
ATOM 689 N N . LEU A 1 89 ? -2.378 -1.894 -9.975 1.00 98.06 89 LEU A N 1
ATOM 690 C CA . LEU A 1 89 ? -2.544 -1.664 -11.409 1.00 98.06 89 LEU A CA 1
ATOM 691 C C . LEU A 1 89 ? -3.657 -2.582 -11.914 1.00 98.06 89 LEU A C 1
ATOM 693 O O . LEU A 1 89 ? -3.543 -3.803 -11.793 1.00 98.06 89 LEU A O 1
ATOM 697 N N . GLU A 1 90 ? -4.682 -1.996 -12.514 1.00 97.50 90 GLU A N 1
ATOM 698 C CA . GLU A 1 90 ? -5.723 -2.707 -13.243 1.00 97.50 90 GLU A CA 1
ATOM 699 C C . GLU A 1 90 ? -5.495 -2.536 -14.747 1.00 97.50 90 GLU A C 1
ATOM 701 O O . GLU A 1 90 ? -5.157 -1.449 -15.223 1.00 97.50 90 GLU A O 1
ATOM 706 N N . LEU A 1 91 ? -5.625 -3.639 -15.484 1.00 96.06 91 LEU A N 1
ATOM 707 C CA . LEU A 1 91 ? -5.532 -3.673 -16.938 1.00 96.06 91 LEU A CA 1
ATOM 708 C C . LEU A 1 91 ? -6.852 -4.203 -17.482 1.00 96.06 91 LEU A C 1
ATOM 710 O O . LEU A 1 91 ? -7.265 -5.303 -17.108 1.00 96.06 91 LEU A O 1
ATOM 714 N N . ASP A 1 92 ? -7.493 -3.439 -18.361 1.00 95.50 92 ASP A N 1
ATOM 715 C CA . ASP A 1 92 ? -8.697 -3.899 -19.052 1.00 95.50 92 ASP A CA 1
ATOM 716 C C . ASP A 1 92 ? -8.368 -4.801 -20.261 1.00 95.50 92 ASP A C 1
ATOM 718 O O . ASP A 1 92 ? -7.209 -5.116 -20.550 1.00 95.50 92 ASP A O 1
ATOM 722 N N . GLU A 1 93 ? -9.400 -5.233 -20.993 1.00 95.69 93 GLU A N 1
ATOM 723 C CA . GLU A 1 93 ? -9.260 -6.094 -22.178 1.00 95.69 93 GLU A CA 1
ATOM 724 C C . GLU A 1 93 ? -8.450 -5.448 -23.316 1.00 95.69 93 GLU A C 1
ATOM 726 O O . GLU A 1 93 ? -7.936 -6.150 -24.188 1.00 95.69 93 GLU A O 1
ATOM 731 N N . GLN A 1 94 ? -8.331 -4.118 -23.322 1.00 96.06 94 GLN A N 1
ATOM 732 C CA . GLN A 1 94 ? -7.561 -3.340 -24.289 1.00 96.06 94 GLN A CA 1
ATOM 733 C C . GLN A 1 94 ? -6.201 -2.894 -23.726 1.00 96.06 94 GLN A C 1
ATOM 735 O O . GLN A 1 94 ? -5.486 -2.147 -24.394 1.00 96.06 94 GLN A O 1
ATOM 740 N N . LEU A 1 95 ? -5.820 -3.375 -22.534 1.00 92.56 95 LEU A N 1
ATOM 741 C CA . LEU A 1 95 ? -4.600 -3.004 -21.809 1.00 92.56 95 LEU A CA 1
ATOM 742 C C . LEU A 1 95 ? -4.523 -1.508 -21.453 1.00 92.56 95 LEU A C 1
ATOM 744 O O . LEU A 1 95 ? -3.427 -0.961 -21.243 1.00 92.56 95 LEU A O 1
ATOM 748 N N . ASN A 1 96 ? -5.675 -0.839 -21.353 1.00 94.69 96 ASN A N 1
ATOM 749 C CA . ASN A 1 96 ? -5.739 0.460 -20.700 1.00 94.69 96 ASN A CA 1
ATOM 750 C C . ASN A 1 96 ? -5.430 0.274 -19.217 1.00 94.69 96 ASN A C 1
ATOM 752 O O . ASN A 1 96 ? -5.753 -0.751 -18.618 1.00 94.69 96 ASN A O 1
ATOM 756 N N . LYS A 1 97 ? -4.760 1.269 -18.644 1.00 95.12 97 LYS A N 1
ATOM 757 C CA . LYS A 1 97 ? -4.189 1.201 -17.300 1.00 95.12 97 LYS A CA 1
ATOM 758 C C . LYS A 1 97 ? -5.011 2.083 -16.381 1.00 95.12 97 LYS A C 1
ATOM 760 O O . LYS A 1 97 ? -5.133 3.275 -16.660 1.00 95.12 97 LYS A O 1
ATOM 765 N N . ASP A 1 98 ? -5.493 1.515 -15.288 1.00 97.00 98 ASP A N 1
ATOM 766 C CA . ASP A 1 98 ? -6.064 2.270 -14.178 1.00 97.00 98 ASP A CA 1
ATOM 767 C C . ASP A 1 98 ? -5.354 1.918 -12.868 1.00 97.00 98 ASP A C 1
ATOM 769 O O . ASP A 1 98 ? -4.728 0.861 -12.736 1.00 97.00 98 ASP A O 1
ATOM 773 N N . PHE A 1 99 ? -5.405 2.832 -11.903 1.00 97.25 99 PHE A N 1
ATOM 774 C CA . PHE A 1 99 ? -4.733 2.682 -10.620 1.00 97.25 99 PHE A CA 1
ATOM 775 C C . PHE A 1 99 ? -5.702 2.888 -9.467 1.00 97.25 99 PHE A C 1
ATOM 777 O O . PHE A 1 99 ? -6.175 3.995 -9.215 1.00 97.25 99 PHE A O 1
ATOM 784 N N . THR A 1 100 ? -5.896 1.834 -8.679 1.00 97.44 100 THR A N 1
ATOM 785 C CA . THR A 1 100 ? -6.568 1.952 -7.384 1.00 97.44 100 THR A CA 1
ATOM 786 C C . THR A 1 100 ? -5.534 2.245 -6.306 1.00 97.44 100 THR A C 1
ATOM 788 O O . THR A 1 100 ? -4.677 1.403 -6.029 1.00 97.44 100 THR A O 1
ATOM 791 N N . ILE A 1 101 ? -5.623 3.423 -5.682 1.00 97.25 101 ILE A N 1
ATOM 792 C CA . ILE A 1 101 ? -4.769 3.833 -4.559 1.00 97.25 101 ILE A CA 1
ATOM 793 C C . ILE A 1 101 ? -5.511 3.630 -3.242 1.00 97.25 101 ILE A 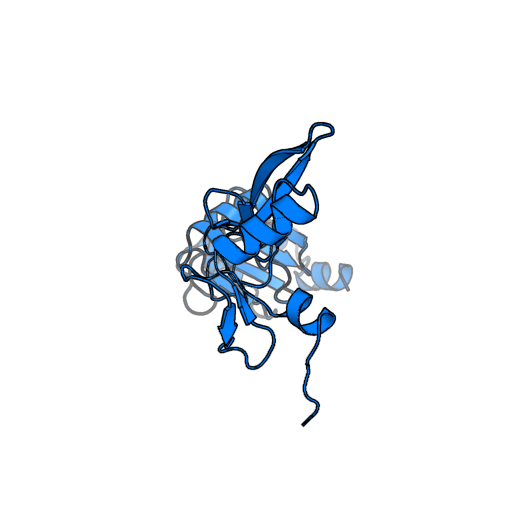C 1
ATOM 795 O O . ILE A 1 101 ? -6.668 4.022 -3.112 1.00 97.25 101 ILE A O 1
ATOM 799 N N . PHE A 1 102 ? -4.844 3.029 -2.260 1.00 93.25 102 PHE A N 1
ATOM 800 C CA . PHE A 1 102 ? -5.434 2.728 -0.960 1.00 93.25 102 PHE A CA 1
ATOM 801 C C . PHE A 1 102 ? -4.437 2.889 0.191 1.00 93.25 102 PHE A C 1
ATOM 803 O O . PHE A 1 102 ? -3.225 2.717 0.041 1.00 93.25 102 PHE A O 1
ATOM 810 N N . GLU A 1 103 ? -4.962 3.231 1.365 1.00 91.44 103 GLU A N 1
ATOM 811 C CA . GLU A 1 103 ? -4.186 3.394 2.595 1.00 91.44 103 GLU A CA 1
ATOM 812 C C . GLU A 1 103 ? -4.227 2.132 3.469 1.00 91.44 103 GLU A C 1
ATOM 814 O O . GLU A 1 103 ? -4.899 1.143 3.167 1.00 91.44 103 GLU A O 1
ATOM 819 N N . ALA A 1 104 ? -3.464 2.141 4.564 1.00 88.38 104 ALA A N 1
ATOM 820 C CA . ALA A 1 104 ? -3.441 1.021 5.492 1.00 88.38 104 A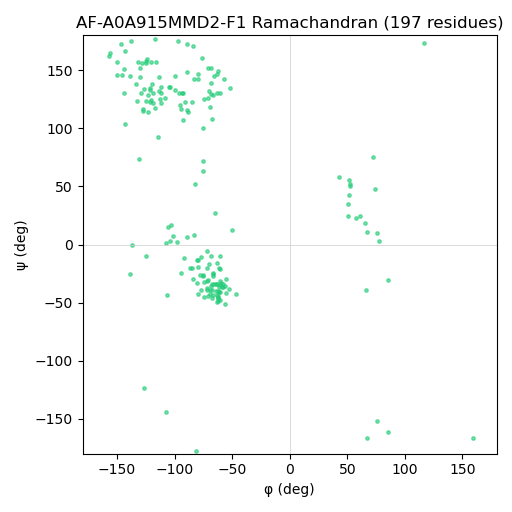LA A CA 1
ATOM 821 C C . ALA A 1 104 ? -4.762 0.940 6.258 1.00 88.38 104 ALA A C 1
ATOM 823 O O . ALA A 1 104 ? -5.224 1.928 6.825 1.00 88.38 104 ALA A O 1
ATOM 824 N N . ALA A 1 105 ? -5.342 -0.258 6.318 1.00 85.88 105 ALA A N 1
ATOM 825 C CA . ALA A 1 105 ? -6.546 -0.481 7.104 1.00 85.88 105 ALA A CA 1
ATOM 826 C C . ALA A 1 105 ? -6.279 -0.251 8.608 1.00 85.88 105 ALA A C 1
ATOM 828 O O . ALA A 1 105 ? -5.187 -0.581 9.097 1.00 85.88 105 ALA A O 1
ATOM 829 N N . PRO A 1 106 ? -7.270 0.247 9.372 1.00 85.06 106 PRO A N 1
ATOM 830 C CA . PRO A 1 106 ? -7.131 0.398 10.814 1.00 85.06 106 PRO A CA 1
ATOM 831 C C . PRO A 1 106 ? -6.796 -0.930 11.509 1.00 85.06 106 PRO A C 1
ATOM 833 O O . PRO A 1 106 ? -7.315 -1.995 11.166 1.00 85.06 106 PRO A O 1
ATOM 836 N N . GLN A 1 107 ? -5.942 -0.886 12.535 1.00 85.69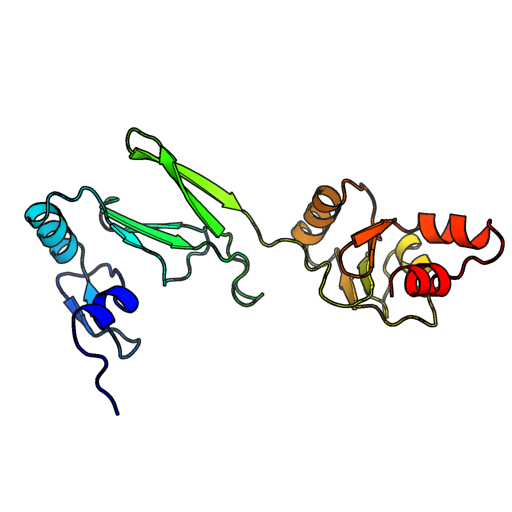 107 GLN A N 1
ATOM 837 C CA . GLN A 1 107 ? -5.406 -2.092 13.181 1.00 85.69 107 GLN A CA 1
ATOM 838 C C . GLN A 1 107 ? -6.353 -2.710 14.233 1.00 85.69 107 GLN A C 1
ATOM 840 O O . GLN A 1 107 ? -5.948 -2.996 15.363 1.00 85.69 107 GLN A O 1
ATOM 845 N N . VAL A 1 108 ? -7.610 -2.966 13.862 1.00 87.12 108 VAL A N 1
ATOM 846 C CA . VAL A 1 108 ? -8.685 -3.464 14.752 1.00 87.12 108 VAL A CA 1
ATOM 847 C C . VAL A 1 108 ? -8.433 -4.859 15.346 1.00 87.12 108 VAL A C 1
ATOM 849 O O . VAL A 1 108 ? -9.080 -5.250 16.313 1.00 87.12 108 VAL A O 1
ATOM 852 N N . LYS A 1 109 ? -7.488 -5.622 14.781 1.00 86.94 109 LYS A N 1
ATOM 853 C CA . LYS A 1 109 ? -7.082 -6.971 15.231 1.00 86.94 109 LYS A CA 1
ATOM 854 C C . LYS A 1 109 ? -5.761 -6.987 16.006 1.00 86.94 109 LYS A C 1
ATOM 856 O O . LYS A 1 109 ? -5.145 -8.037 16.145 1.00 86.94 109 LYS A O 1
ATOM 861 N N . SER A 1 110 ? -5.301 -5.837 16.492 1.00 85.88 110 SER A N 1
ATOM 862 C CA . SER A 1 110 ? -4.018 -5.752 17.203 1.00 85.88 110 SER A CA 1
ATOM 863 C C . SER A 1 110 ? -3.987 -6.491 18.543 1.00 85.88 110 SER A C 1
ATOM 865 O O . SER A 1 110 ? -2.907 -6.814 19.032 1.00 85.88 110 SER A O 1
ATOM 867 N N . ALA A 1 111 ? -5.149 -6.689 19.160 1.00 86.50 111 ALA A N 1
ATOM 868 C CA . ALA A 1 111 ? -5.343 -7.376 20.431 1.00 86.50 111 ALA A CA 1
ATOM 869 C C . ALA A 1 111 ? -6.785 -7.921 20.501 1.00 86.50 111 ALA A C 1
ATOM 871 O O . ALA A 1 111 ? -7.631 -7.460 19.723 1.00 86.50 111 ALA A O 1
ATOM 872 N N . PRO A 1 112 ? -7.097 -8.850 21.433 1.00 84.56 112 PRO A N 1
ATOM 873 C CA . PRO A 1 112 ? -8.459 -9.354 21.630 1.00 84.56 112 PRO A CA 1
ATOM 874 C C . PRO A 1 112 ? -9.487 -8.243 21.835 1.00 84.56 112 PRO A C 1
ATOM 876 O O . PRO A 1 112 ? -10.579 -8.317 21.283 1.00 84.56 112 PRO A O 1
ATOM 879 N N . VAL A 1 113 ? -9.109 -7.189 22.564 1.00 85.44 113 VAL A N 1
ATOM 880 C CA . VAL A 1 113 ? -9.880 -5.951 22.679 1.00 85.44 113 VAL A CA 1
ATOM 881 C C . VAL A 1 113 ? -9.015 -4.794 22.195 1.00 85.44 113 VAL A C 1
ATOM 883 O O . VAL A 1 113 ? -7.913 -4.573 22.700 1.00 85.44 113 VAL A O 1
ATOM 886 N N . THR A 1 114 ? -9.511 -4.068 21.197 1.00 90.62 114 THR A N 1
ATOM 887 C CA . THR A 1 114 ? -8.870 -2.874 20.639 1.00 90.62 114 THR A CA 1
ATOM 888 C C . THR A 1 114 ? -9.821 -1.691 20.773 1.00 90.62 114 THR A C 1
ATOM 890 O O . THR A 1 114 ? -10.998 -1.804 20.434 1.00 90.62 114 THR A O 1
ATOM 893 N N . VAL A 1 115 ? -9.324 -0.555 21.260 1.00 90.81 115 VAL A N 1
ATOM 894 C CA . VAL A 1 115 ? -10.124 0.654 21.478 1.00 90.81 115 VAL A CA 1
ATOM 895 C C . VAL A 1 115 ? -9.491 1.831 20.751 1.00 90.81 115 VAL A C 1
ATOM 897 O O . VAL A 1 115 ? -8.349 2.191 21.012 1.00 90.81 115 VAL A O 1
ATOM 900 N N . PHE A 1 116 ? -10.252 2.476 19.877 1.00 93.50 116 PHE A N 1
ATOM 901 C CA . PHE A 1 116 ? -9.875 3.756 19.284 1.00 93.50 116 PHE A CA 1
ATOM 902 C C . PHE A 1 116 ? -10.505 4.861 20.126 1.00 93.50 116 PHE A C 1
ATOM 904 O O . PHE A 1 116 ? -11.729 4.918 20.243 1.00 93.50 116 PHE A O 1
ATOM 911 N N . MET A 1 117 ? -9.700 5.713 20.761 1.00 93.06 117 MET A N 1
ATOM 912 C CA . MET A 1 117 ? -10.176 6.699 21.739 1.00 93.06 117 MET A CA 1
ATOM 913 C C . MET A 1 117 ? -9.411 8.023 21.661 1.00 93.06 117 MET A C 1
ATOM 915 O O . MET A 1 117 ? -8.382 8.126 21.002 1.00 93.06 117 MET A O 1
ATOM 919 N N . LYS A 1 118 ? -9.950 9.068 22.303 1.00 93.50 118 LYS A N 1
ATOM 920 C CA . LYS A 1 118 ? -9.293 10.375 22.409 1.00 93.50 118 LYS A CA 1
ATOM 921 C C . LYS A 1 118 ? -8.397 10.388 23.646 1.00 93.50 118 LYS A C 1
ATOM 923 O O . LYS A 1 118 ? -8.914 10.374 24.768 1.00 93.50 118 LYS A O 1
ATOM 928 N N . GLY A 1 119 ? -7.088 10.479 23.441 1.00 91.44 119 GLY A N 1
ATOM 929 C CA . GLY A 1 119 ? -6.091 10.231 24.480 1.00 91.44 119 GLY A CA 1
ATOM 930 C C . GLY A 1 119 ? -5.765 8.743 24.591 1.00 91.44 119 GLY A C 1
ATOM 931 O O . GLY A 1 119 ? -6.065 7.973 23.681 1.00 91.44 119 GLY A O 1
ATOM 932 N N . THR A 1 120 ? -5.179 8.349 25.713 1.00 90.00 120 THR A N 1
ATOM 933 C CA . THR A 1 120 ? -4.758 6.966 25.984 1.00 90.00 120 THR A CA 1
ATOM 934 C C . THR A 1 120 ? -5.512 6.385 27.175 1.00 90.00 120 THR A C 1
ATOM 936 O O . THR A 1 120 ? -6.287 7.083 27.841 1.00 90.00 120 THR A O 1
ATOM 939 N N . GLN A 1 121 ? -5.273 5.107 27.479 1.00 85.81 121 GLN A N 1
ATOM 940 C CA . GLN A 1 121 ? -5.826 4.482 28.681 1.00 85.81 121 GLN A CA 1
ATOM 941 C C . GLN A 1 121 ? -5.385 5.205 29.970 1.00 85.81 121 GLN A C 1
ATOM 943 O O . GLN A 1 121 ? -6.168 5.341 30.908 1.00 85.81 121 GLN A O 1
ATOM 948 N N . THR A 1 122 ? -4.144 5.693 30.014 1.00 85.50 122 THR A N 1
ATOM 949 C CA . THR A 1 122 ? -3.588 6.407 31.172 1.00 85.50 122 THR A CA 1
ATOM 950 C C . THR A 1 122 ? -3.949 7.890 31.182 1.00 85.50 122 THR A C 1
ATOM 952 O O . THR A 1 122 ? -4.074 8.481 32.251 1.00 85.50 122 THR A O 1
ATOM 955 N N . GLU A 1 123 ? -4.133 8.493 30.006 1.00 89.50 123 GLU A N 1
ATOM 956 C CA . GLU A 1 123 ? -4.389 9.926 29.837 1.00 89.50 123 GLU A CA 1
ATOM 957 C C . GLU A 1 123 ? -5.597 10.168 28.909 1.00 89.50 123 GLU A C 1
ATOM 959 O O . GLU A 1 123 ? -5.450 10.579 27.754 1.00 89.50 123 GLU A O 1
ATOM 964 N N . PRO A 1 124 ? -6.832 9.915 29.381 1.00 89.12 124 PRO A N 1
ATOM 965 C CA . PRO A 1 124 ? -8.039 10.098 28.581 1.00 89.12 124 PRO A CA 1
ATOM 966 C C . PRO A 1 124 ? -8.394 11.586 28.412 1.00 89.12 124 PRO A C 1
ATOM 968 O O . PRO A 1 124 ? -8.651 12.320 29.375 1.00 89.12 124 PRO A O 1
ATOM 971 N N . MET A 1 125 ? -8.533 12.021 27.162 1.00 90.25 125 MET A N 1
ATOM 972 C CA . MET A 1 125 ? -8.695 13.438 26.800 1.00 90.25 125 MET A CA 1
ATOM 973 C C . MET A 1 125 ? -10.154 13.862 26.567 1.00 90.25 125 MET A C 1
ATOM 975 O O . MET A 1 125 ? -10.431 15.007 26.218 1.00 90.25 125 MET A O 1
ATOM 979 N N . CYS A 1 126 ? -11.118 12.958 26.753 1.00 88.31 126 CYS A N 1
ATOM 980 C CA . CYS A 1 126 ? -12.543 13.228 26.549 1.00 88.31 126 CYS A CA 1
ATOM 981 C C . CYS A 1 126 ? -13.402 12.455 27.556 1.00 88.31 126 CYS A C 1
ATOM 983 O O . CYS A 1 126 ? -13.073 11.319 27.886 1.00 88.31 126 CYS A O 1
ATOM 985 N N . GLY A 1 127 ? -14.528 13.029 28.002 1.00 82.69 127 GLY A N 1
ATOM 986 C CA . GLY A 1 127 ? -15.463 12.364 28.923 1.00 82.69 127 GLY A CA 1
ATOM 987 C C . GLY A 1 127 ? -15.964 11.012 28.401 1.00 82.69 127 GLY A C 1
ATOM 988 O O . GLY A 1 127 ? -15.943 10.032 29.130 1.00 82.69 127 GLY A O 1
ATOM 989 N N . PHE A 1 128 ? -16.279 10.915 27.106 1.00 83.69 128 PHE A N 1
ATOM 990 C CA . PHE A 1 128 ? -16.666 9.640 26.487 1.00 83.69 128 PHE A CA 1
ATOM 991 C C . PHE A 1 128 ? -15.538 8.603 26.493 1.00 83.69 128 PHE A C 1
ATOM 993 O O . PHE A 1 128 ? -15.799 7.417 26.640 1.00 83.69 128 PHE A O 1
ATOM 1000 N N . SER A 1 129 ? -14.284 9.042 26.356 1.00 82.06 129 SER A N 1
ATOM 1001 C CA . SER A 1 129 ? -13.108 8.170 26.444 1.00 82.06 129 SER A CA 1
ATOM 1002 C C . SER A 1 129 ? -12.808 7.757 27.889 1.00 82.06 129 SER A C 1
ATOM 1004 O O . SER A 1 129 ? -12.382 6.631 28.107 1.00 82.06 129 SER A O 1
ATOM 1006 N N . ARG A 1 130 ? -13.102 8.614 28.879 1.00 82.50 130 ARG A N 1
ATOM 1007 C CA . ARG A 1 130 ? -13.023 8.261 30.308 1.00 82.50 130 ARG A CA 1
ATOM 1008 C C . ARG A 1 130 ? -14.022 7.180 30.688 1.00 82.50 130 ARG A C 1
ATOM 1010 O O . ARG A 1 130 ? -13.640 6.269 31.404 1.00 82.50 130 ARG A O 1
ATOM 1017 N N . ASN A 1 131 ? -15.241 7.235 30.153 1.00 77.19 131 ASN A N 1
ATOM 1018 C CA . ASN A 1 131 ? -16.262 6.215 30.413 1.00 77.19 131 ASN A CA 1
ATOM 1019 C C . ASN A 1 131 ? -15.834 4.805 29.955 1.00 77.19 131 ASN A C 1
ATOM 1021 O O . ASN A 1 131 ? -16.368 3.819 30.445 1.00 77.19 131 ASN A O 1
ATOM 1025 N N . ILE A 1 132 ? -14.862 4.689 29.037 1.00 74.06 132 ILE A N 1
ATOM 1026 C CA . ILE A 1 132 ? -14.274 3.395 28.649 1.00 74.06 132 ILE A CA 1
ATOM 1027 C C . ILE A 1 132 ? -13.323 2.859 29.723 1.00 74.06 132 ILE A C 1
ATOM 1029 O O . ILE A 1 132 ? -13.122 1.656 29.808 1.00 74.06 132 ILE A O 1
ATOM 1033 N N . LEU A 1 133 ? -12.713 3.713 30.547 1.00 71.38 133 LEU A N 1
ATOM 1034 C CA . LEU A 1 133 ? -11.768 3.266 31.576 1.00 71.38 133 LEU A CA 1
ATOM 1035 C C . LEU A 1 133 ? -12.450 2.543 32.736 1.00 71.38 133 LEU A C 1
ATOM 1037 O O . LEU A 1 133 ? -11.798 1.730 33.387 1.00 71.38 133 LEU A O 1
ATOM 1041 N N . ASP A 1 134 ? -13.759 2.752 32.917 1.00 64.31 134 ASP A N 1
ATOM 1042 C CA . ASP A 1 134 ? -14.586 1.994 33.862 1.00 64.31 134 ASP A CA 1
ATOM 1043 C C . ASP A 1 134 ? -14.609 0.483 33.541 1.00 64.31 134 ASP A C 1
ATOM 1045 O O . ASP A 1 134 ? -15.011 -0.331 34.373 1.00 64.31 134 ASP A O 1
ATOM 1049 N N . LEU A 1 135 ? -14.081 0.074 32.377 1.00 56.31 135 LEU A N 1
ATOM 1050 C CA . LEU A 1 135 ? -13.762 -1.301 31.973 1.00 56.31 135 LEU A CA 1
ATOM 1051 C C . LEU A 1 135 ? -12.652 -1.958 32.828 1.00 56.31 135 LEU A C 1
ATOM 1053 O O . LEU A 1 135 ? -11.957 -2.838 32.326 1.00 56.31 135 LEU A O 1
ATOM 1057 N N . HIS A 1 136 ? -12.483 -1.547 34.094 1.00 57.72 136 HIS A N 1
ATOM 1058 C CA . HIS A 1 136 ? -11.378 -1.750 35.053 1.00 57.72 136 HIS A CA 1
ATOM 1059 C C . HIS A 1 136 ? -10.851 -3.189 35.279 1.00 57.72 136 HIS A C 1
ATOM 1061 O O . HIS A 1 136 ? -10.101 -3.432 36.225 1.00 57.72 136 HIS A O 1
ATOM 1067 N N . ARG A 1 137 ? -11.210 -4.173 34.453 1.00 61.72 137 ARG A N 1
ATOM 1068 C CA . ARG A 1 137 ? -10.760 -5.567 34.541 1.00 61.72 137 ARG A CA 1
ATOM 1069 C C . ARG A 1 137 ? -10.385 -6.218 33.206 1.00 61.72 137 ARG A C 1
ATOM 1071 O O . ARG A 1 137 ? -9.981 -7.375 33.229 1.00 61.72 137 ARG A O 1
ATOM 1078 N N . ILE A 1 138 ? -10.486 -5.525 32.066 1.00 69.81 138 ILE A N 1
ATOM 1079 C CA . ILE A 1 138 ? -10.165 -6.116 30.756 1.00 69.81 138 ILE A CA 1
ATOM 1080 C C . ILE A 1 138 ? -8.984 -5.375 30.116 1.00 69.81 138 ILE A C 1
ATOM 1082 O O . ILE A 1 138 ? -9.103 -4.184 29.825 1.00 69.81 138 ILE A O 1
ATOM 1086 N N . PRO A 1 139 ? -7.848 -6.051 29.866 1.00 77.25 139 PRO A N 1
ATOM 1087 C CA . PRO A 1 139 ? -6.752 -5.456 29.118 1.00 77.25 139 PRO A CA 1
ATOM 1088 C C . PRO A 1 139 ? -7.182 -5.222 27.666 1.00 77.25 139 PRO A C 1
ATOM 1090 O O . PRO A 1 139 ? -7.661 -6.133 26.990 1.00 77.25 139 PRO A O 1
ATOM 1093 N N . PHE A 1 140 ? -6.978 -4.003 27.179 1.00 85.00 140 PHE A N 1
ATOM 1094 C CA . PHE A 1 140 ? -7.191 -3.637 25.784 1.00 85.00 140 PHE A CA 1
ATOM 1095 C C . PHE A 1 140 ? -5.992 -2.864 25.250 1.00 85.00 140 PHE A C 1
ATOM 1097 O O . PHE A 1 140 ? -5.245 -2.258 26.016 1.00 85.00 140 PHE A O 1
ATOM 1104 N N . LYS A 1 141 ? -5.817 -2.883 23.929 1.00 90.31 141 LYS A N 1
ATOM 1105 C CA . LYS A 1 141 ? -4.881 -1.990 23.247 1.00 90.31 141 LYS A CA 1
ATOM 1106 C C . LYS A 1 141 ? -5.614 -0.719 22.836 1.00 90.31 141 LYS A C 1
ATOM 1108 O O . LYS A 1 141 ? -6.598 -0.811 22.100 1.00 90.31 141 LYS A O 1
ATOM 1113 N N . ASP A 1 142 ? -5.143 0.438 23.285 1.00 90.69 142 ASP A N 1
ATOM 1114 C CA . ASP A 1 142 ? -5.649 1.728 22.827 1.00 90.69 142 ASP A CA 1
ATOM 1115 C C . ASP A 1 142 ? -4.906 2.260 21.595 1.00 90.69 142 ASP A C 1
ATOM 1117 O O . ASP A 1 142 ? -3.719 2.010 21.384 1.00 90.69 142 ASP A O 1
ATOM 1121 N N . PHE A 1 143 ? -5.646 2.998 20.772 1.00 92.62 143 PHE A N 1
ATOM 1122 C CA . PHE A 1 143 ? -5.140 3.836 19.696 1.00 92.62 143 PHE A CA 1
ATOM 1123 C C . PHE A 1 143 ? -5.635 5.262 19.932 1.00 92.62 143 PHE A C 1
ATOM 1125 O O . PHE A 1 143 ? -6.843 5.525 19.862 1.00 92.62 143 PHE A O 1
ATOM 1132 N N . ASN A 1 144 ? -4.702 6.175 20.210 1.00 93.50 144 ASN A N 1
ATOM 1133 C CA . ASN A 1 144 ? -5.001 7.589 20.393 1.00 93.50 144 ASN A CA 1
ATOM 1134 C C . ASN A 1 144 ? -5.273 8.254 19.038 1.00 93.50 144 ASN A C 1
ATOM 1136 O O . ASN A 1 144 ? -4.356 8.632 18.313 1.00 93.50 144 ASN A O 1
ATOM 1140 N N . VAL A 1 145 ? -6.547 8.450 18.708 1.00 93.69 145 VAL A N 1
ATOM 1141 C CA . VAL A 1 145 ? -6.946 9.039 17.419 1.00 93.69 145 VAL A CA 1
ATOM 1142 C C . VAL A 1 145 ? -6.643 10.538 17.314 1.00 93.69 145 VAL A C 1
ATOM 1144 O O . VAL A 1 145 ? -6.882 11.135 16.273 1.00 93.69 145 VAL A O 1
ATOM 1147 N N . LEU A 1 146 ? -6.173 11.181 18.389 1.00 92.06 146 LEU A N 1
ATOM 1148 C CA . LEU A 1 146 ? -5.765 12.590 18.349 1.00 92.06 146 LEU A CA 1
ATOM 1149 C C . LEU A 1 146 ? -4.365 12.782 17.754 1.00 92.06 146 LEU A C 1
ATOM 1151 O O . LEU A 1 146 ? -4.032 13.895 17.359 1.00 92.06 146 LEU A O 1
ATOM 1155 N N . GLU A 1 147 ? -3.550 11.726 17.716 1.00 91.06 147 GLU A N 1
ATOM 1156 C CA . GLU A 1 147 ? -2.201 11.765 17.137 1.00 91.06 147 GLU A CA 1
ATOM 1157 C C . GLU A 1 147 ? -2.208 11.544 15.621 1.00 91.06 147 GLU A C 1
ATOM 1159 O O . GLU A 1 147 ? -1.263 11.935 14.940 1.00 91.06 147 GLU A O 1
ATOM 1164 N N . ASP A 1 148 ? -3.280 10.951 15.089 1.00 85.56 148 ASP A N 1
ATOM 1165 C CA . ASP A 1 148 ? -3.408 10.611 13.677 1.00 85.56 148 ASP A CA 1
ATOM 1166 C C . ASP A 1 148 ? -4.854 10.815 13.194 1.00 85.56 148 ASP A C 1
ATOM 1168 O O . ASP A 1 148 ? -5.753 10.005 13.446 1.00 85.56 148 ASP A O 1
ATOM 1172 N N . GLU A 1 149 ? -5.070 11.915 12.468 1.00 86.88 149 GLU A N 1
ATOM 1173 C CA . GLU A 1 149 ? -6.381 12.265 11.912 1.00 86.88 149 GLU A CA 1
ATOM 1174 C C . GLU A 1 149 ? -6.833 11.264 10.831 1.00 86.88 149 GLU A C 1
ATOM 1176 O O . GLU A 1 149 ? -8.032 11.050 10.663 1.00 86.88 149 GLU A O 1
ATOM 1181 N N . LYS A 1 150 ? -5.905 10.573 10.148 1.00 85.12 150 LYS A N 1
ATOM 1182 C CA . LYS A 1 150 ? -6.266 9.520 9.186 1.00 85.12 150 LYS A CA 1
ATOM 1183 C C . LYS A 1 150 ? -6.833 8.305 9.900 1.00 85.12 150 LYS A C 1
ATOM 1185 O O . LYS A 1 150 ? -7.853 7.774 9.476 1.00 85.12 150 LYS A O 1
ATOM 1190 N N . ILE A 1 151 ? -6.228 7.891 11.016 1.00 87.75 151 ILE A N 1
ATOM 1191 C CA . ILE A 1 151 ? -6.800 6.828 11.857 1.00 87.75 151 ILE A CA 1
ATOM 1192 C C . ILE A 1 151 ? -8.173 7.256 12.381 1.00 87.75 151 ILE A C 1
ATOM 1194 O O . ILE A 1 151 ? -9.101 6.447 12.410 1.00 87.75 151 ILE A O 1
ATOM 1198 N N . ARG A 1 152 ? -8.318 8.523 12.782 1.00 91.06 152 ARG A N 1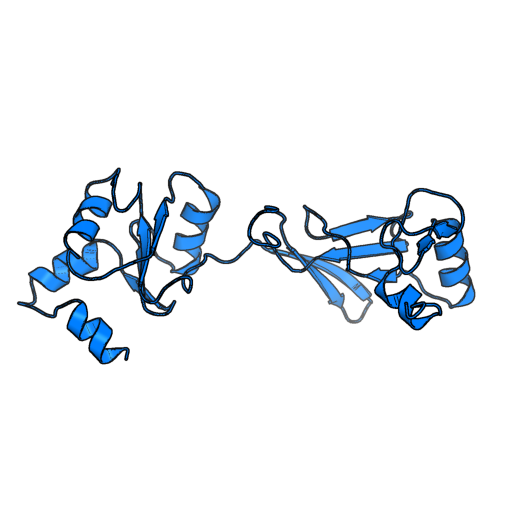
ATOM 1199 C CA . ARG A 1 152 ? -9.571 9.059 13.316 1.00 91.06 152 ARG A CA 1
ATOM 1200 C C . ARG A 1 152 ? -10.724 9.019 12.324 1.00 91.06 152 ARG A C 1
ATOM 1202 O O . ARG A 1 152 ? -11.826 8.652 12.726 1.00 91.06 152 ARG A O 1
ATOM 1209 N N . GLU A 1 153 ? -10.504 9.432 11.083 1.00 90.06 153 GLU A N 1
ATOM 1210 C CA . GLU A 1 153 ? -11.550 9.389 10.060 1.00 90.06 153 GLU A CA 1
ATOM 1211 C C . GLU A 1 153 ? -11.702 7.974 9.492 1.00 90.06 153 GLU A C 1
ATOM 1213 O O . GLU A 1 153 ? -12.815 7.450 9.443 1.00 90.06 153 GLU A O 1
ATOM 1218 N N . GLY A 1 154 ? -10.592 7.284 9.223 1.00 89.00 154 GLY A N 1
ATOM 1219 C CA . GLY A 1 154 ? -10.592 5.930 8.675 1.00 89.00 154 GLY A CA 1
ATOM 1220 C C . GLY A 1 154 ? -11.298 4.905 9.564 1.00 89.00 154 GLY A C 1
ATOM 1221 O O . GLY A 1 154 ? -11.974 4.017 9.052 1.00 89.00 154 GLY A O 1
ATOM 1222 N N . ILE A 1 155 ? -11.218 5.021 10.897 1.00 93.00 155 ILE A N 1
ATOM 1223 C CA . ILE A 1 155 ? -11.943 4.100 11.787 1.00 93.00 155 ILE A CA 1
ATOM 1224 C C . ILE A 1 155 ? -13.464 4.328 11.767 1.00 93.00 155 ILE A C 1
ATOM 1226 O O . ILE A 1 155 ? -14.225 3.374 11.933 1.00 93.00 155 ILE A O 1
ATOM 1230 N N . LYS A 1 156 ? -13.924 5.565 11.530 1.00 92.12 156 LYS A N 1
ATOM 1231 C CA . LYS A 1 156 ? -15.357 5.875 11.393 1.00 92.12 156 LYS A CA 1
ATOM 1232 C C . LYS A 1 156 ? -15.916 5.324 10.095 1.00 92.12 156 LYS A C 1
ATOM 1234 O O . LYS A 1 156 ? -16.975 4.710 10.115 1.00 92.12 156 LYS A O 1
ATOM 1239 N N . GLU A 1 157 ? -15.183 5.502 8.999 1.00 90.62 157 GLU A N 1
ATOM 1240 C CA . GLU A 1 157 ? -15.541 4.932 7.700 1.00 90.62 157 GLU A CA 1
ATOM 1241 C C . GLU A 1 157 ? -15.542 3.399 7.755 1.00 90.62 157 GLU A C 1
ATOM 1243 O O . GLU A 1 157 ? -16.491 2.767 7.305 1.00 90.62 157 GLU A O 1
ATOM 1248 N N . PHE A 1 158 ? -14.529 2.792 8.387 1.00 90.00 158 PHE A N 1
ATOM 1249 C CA . PHE A 1 158 ? -14.414 1.336 8.514 1.00 90.00 158 PHE A CA 1
ATOM 1250 C C . PHE A 1 158 ? -15.575 0.689 9.288 1.00 90.00 158 PHE A C 1
ATOM 1252 O O . PHE A 1 158 ? -15.984 -0.426 8.969 1.00 90.00 158 PHE A O 1
ATOM 1259 N N . SER A 1 159 ? -16.082 1.360 10.323 1.00 90.62 159 SER A N 1
ATOM 1260 C CA . SER A 1 159 ? -17.184 0.861 11.161 1.00 90.62 159 SER A CA 1
ATOM 1261 C C . SER A 1 159 ? -18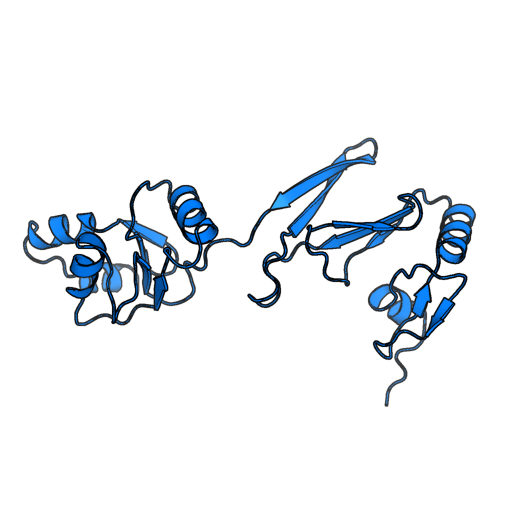.570 1.297 10.707 1.00 90.62 159 SER A C 1
ATOM 1263 O O . SER A 1 159 ? -19.545 0.791 11.261 1.00 90.62 159 SER A O 1
ATOM 1265 N N . ASP A 1 160 ? -18.662 2.246 9.772 1.00 92.44 160 ASP A N 1
ATOM 1266 C CA . ASP A 1 160 ? -19.879 3.027 9.526 1.00 92.44 160 ASP A CA 1
ATOM 1267 C C . ASP A 1 160 ? -20.435 3.646 10.831 1.00 92.44 160 ASP A C 1
ATOM 1269 O O . ASP A 1 160 ? -21.629 3.597 11.134 1.00 92.44 160 ASP A O 1
ATOM 1273 N N . TRP A 1 161 ? -19.539 4.192 11.670 1.00 90.50 161 TRP A N 1
ATOM 1274 C CA . TRP A 1 161 ? -19.895 4.753 12.977 1.00 90.50 161 TRP A CA 1
ATOM 1275 C C . TRP A 1 161 ? -19.276 6.139 13.216 1.00 90.50 161 TRP A C 1
ATOM 1277 O O . TRP A 1 161 ? -18.053 6.289 13.229 1.00 90.50 161 TRP A O 1
ATOM 1287 N N . PRO A 1 162 ? -20.080 7.180 13.502 1.00 90.12 162 PRO A N 1
ATOM 1288 C CA . PRO A 1 162 ? -19.610 8.567 13.431 1.00 90.12 162 PRO A CA 1
ATOM 1289 C C . PRO A 1 162 ? -18.800 9.036 14.649 1.00 90.12 162 PRO A C 1
ATOM 1291 O O . PRO A 1 162 ? -18.190 10.109 14.614 1.00 90.12 162 PRO A O 1
ATOM 1294 N N . THR A 1 163 ? -18.819 8.291 15.758 1.00 90.56 163 THR A N 1
ATOM 1295 C CA . THR A 1 163 ? -18.287 8.767 17.046 1.00 90.56 163 THR A CA 1
ATOM 1296 C C . THR A 1 163 ? -17.091 7.964 17.546 1.00 90.56 163 THR A C 1
ATOM 1298 O O . THR A 1 163 ? -16.872 6.820 17.166 1.00 90.56 163 THR A O 1
ATOM 1301 N N . ILE A 1 164 ? -16.307 8.615 18.409 1.00 91.88 164 ILE A N 1
ATOM 1302 C CA . ILE A 1 164 ? -15.176 8.056 19.156 1.00 91.88 164 ILE A CA 1
ATOM 1303 C C . ILE A 1 164 ? -15.517 8.221 20.643 1.00 91.88 164 ILE A C 1
ATOM 1305 O O . ILE A 1 164 ? -15.984 9.306 21.019 1.00 91.88 164 ILE A O 1
ATOM 1309 N N . PRO A 1 165 ? -15.253 7.230 21.508 1.00 91.88 165 PRO A N 1
ATOM 1310 C CA . PRO A 1 165 ? -14.475 6.008 21.273 1.00 91.88 165 PRO A CA 1
ATOM 1311 C C . PRO A 1 165 ? -15.206 4.932 20.462 1.00 91.88 165 PRO A C 1
ATOM 1313 O O . PRO A 1 165 ? -16.429 4.948 20.400 1.00 91.88 165 PRO A O 1
ATOM 1316 N N . GLN A 1 166 ? -14.446 4.002 19.878 1.00 92.12 166 GLN A N 1
ATOM 1317 C CA . GLN A 1 166 ? -14.945 2.780 19.241 1.00 92.12 166 GLN A CA 1
ATOM 1318 C C . GLN A 1 166 ? -14.237 1.548 19.803 1.00 92.12 166 GLN A C 1
ATOM 1320 O O . GLN A 1 166 ? -13.009 1.536 19.915 1.00 92.12 166 GLN A O 1
ATOM 1325 N N . VAL A 1 167 ? -15.007 0.510 20.126 1.00 88.69 167 VAL A N 1
ATOM 1326 C CA . VAL A 1 167 ? -14.527 -0.735 20.735 1.00 88.69 167 VAL A CA 1
ATOM 1327 C C . VAL A 1 167 ? -14.656 -1.889 19.746 1.00 88.69 167 VAL A C 1
ATOM 1329 O O . VAL A 1 167 ? -15.720 -2.119 19.167 1.00 88.69 167 VAL A O 1
ATOM 1332 N N . TYR A 1 168 ? -13.567 -2.637 19.593 1.00 88.12 168 TYR A N 1
ATOM 1333 C CA . TYR A 1 168 ? -13.473 -3.816 18.744 1.00 88.12 168 TYR A CA 1
ATOM 1334 C C . TYR A 1 168 ? -13.085 -5.037 19.571 1.00 88.12 168 TYR A C 1
ATOM 1336 O O . TYR A 1 168 ? -12.137 -4.979 20.354 1.00 88.12 168 TYR A O 1
ATOM 1344 N N . VAL A 1 169 ? -13.775 -6.155 19.347 1.00 83.31 169 VAL A N 1
ATOM 1345 C CA . VAL A 1 169 ? -13.464 -7.456 19.954 1.00 83.31 169 VAL A CA 1
ATOM 1346 C C . VAL A 1 169 ? -13.130 -8.448 18.850 1.00 83.31 169 VAL A C 1
ATOM 1348 O O . VAL A 1 169 ? -13.930 -8.665 17.940 1.00 83.31 169 VAL A O 1
ATOM 1351 N N . ASN A 1 170 ? -11.932 -9.032 18.891 1.00 83.25 170 ASN A N 1
ATOM 1352 C CA . ASN A 1 170 ? -11.412 -9.933 17.855 1.00 83.25 170 ASN A CA 1
ATOM 1353 C C . ASN A 1 170 ? -11.527 -9.334 16.432 1.00 83.25 170 ASN A C 1
ATOM 1355 O O . ASN A 1 170 ? -11.776 -10.032 15.445 1.00 83.25 170 ASN A O 1
ATOM 1359 N N . GLY A 1 171 ? -11.365 -8.010 16.326 1.00 85.62 171 GLY A N 1
ATOM 1360 C CA . GLY A 1 171 ? -11.500 -7.250 15.083 1.00 85.62 171 GLY A CA 1
ATOM 1361 C C . GLY A 1 171 ? -12.927 -6.970 14.617 1.00 85.62 171 GLY A C 1
ATOM 1362 O O . GLY A 1 171 ? -13.083 -6.388 13.548 1.00 85.62 171 GLY A O 1
ATOM 1363 N N . LYS A 1 172 ? -13.957 -7.365 15.371 1.00 87.44 172 LYS A N 1
ATOM 1364 C CA . LYS A 1 172 ? -15.353 -7.016 15.086 1.00 87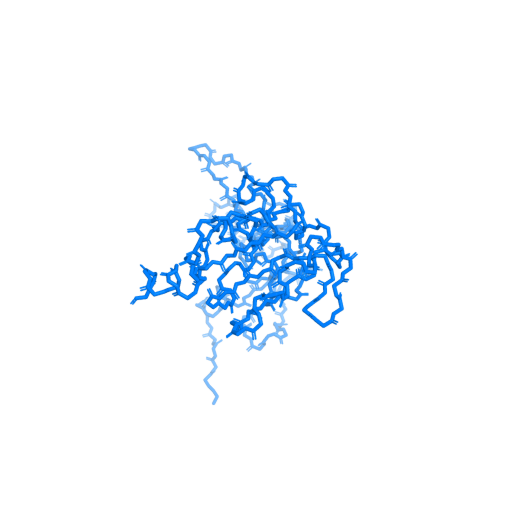.44 172 LYS A CA 1
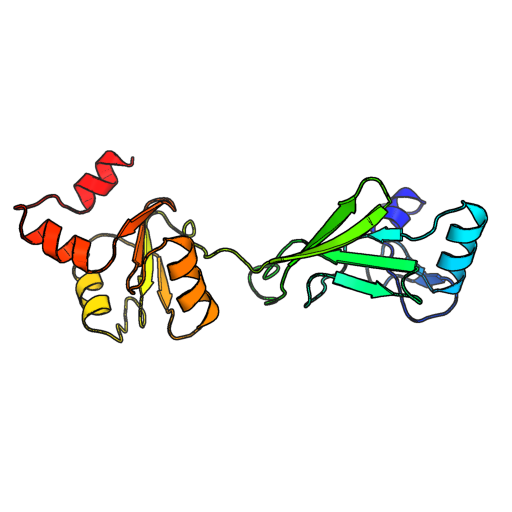ATOM 1365 C C . LYS A 1 172 ? -15.728 -5.752 15.844 1.00 87.44 172 LYS A C 1
ATOM 1367 O O . LYS A 1 172 ? -15.482 -5.677 17.047 1.00 87.44 172 LYS A O 1
ATOM 1372 N N . PHE A 1 173 ? -16.314 -4.784 15.147 1.00 88.88 173 PHE A N 1
ATOM 1373 C CA . PHE A 1 173 ? -16.866 -3.593 15.783 1.00 88.88 173 PHE A CA 1
ATOM 1374 C C . PHE A 1 173 ? -18.015 -3.997 16.706 1.00 88.88 173 PHE A C 1
ATOM 1376 O O . PHE A 1 173 ? -18.886 -4.769 16.306 1.00 88.88 173 PHE A O 1
ATOM 1383 N N . VAL A 1 174 ? -17.985 -3.505 17.943 1.00 84.38 174 VAL A N 1
ATOM 1384 C CA . VAL A 1 174 ? -19.035 -3.778 18.927 1.00 84.38 174 VAL A CA 1
ATOM 1385 C C . VAL A 1 174 ? -19.887 -2.527 19.131 1.00 84.38 174 VAL A C 1
ATOM 1387 O O . VAL A 1 174 ? -21.108 -2.643 19.144 1.00 84.38 174 VAL A O 1
ATOM 1390 N N . GLY A 1 175 ? -19.273 -1.340 19.250 1.00 85.44 175 GLY A N 1
ATOM 1391 C CA . GLY A 1 175 ? -19.971 -0.063 19.468 1.00 85.44 175 GLY A CA 1
ATOM 1392 C C . GLY A 1 175 ? -19.070 1.031 20.056 1.00 85.44 175 GLY A C 1
ATOM 1393 O O . GLY A 1 175 ? -17.842 0.891 20.063 1.00 85.44 175 GLY A O 1
ATOM 1394 N N . GLY A 1 176 ? -19.668 2.127 20.539 1.00 83.62 176 GLY A N 1
ATOM 1395 C CA . GLY A 1 176 ? -18.952 3.279 21.097 1.00 83.62 176 GLY A CA 1
ATOM 1396 C C . GLY A 1 176 ? -19.060 3.415 22.620 1.00 83.62 176 GLY A C 1
ATOM 1397 O O . GLY A 1 176 ? -19.078 2.430 23.355 1.00 83.62 176 GLY A O 1
ATOM 1398 N N . ALA A 1 177 ? -19.120 4.654 23.124 1.00 73.00 177 ALA A N 1
ATOM 1399 C CA . ALA A 1 177 ? -19.331 4.921 24.558 1.00 73.00 177 ALA A CA 1
ATOM 1400 C C . ALA A 1 177 ? -20.756 4.578 25.044 1.00 73.00 177 ALA A C 1
ATOM 1402 O O . ALA A 1 177 ? -21.008 4.475 26.242 1.00 73.00 177 ALA A O 1
ATOM 1403 N N . ASP A 1 178 ? -21.699 4.422 24.122 1.00 68.88 178 ASP A N 1
ATOM 1404 C CA . ASP A 1 178 ? -23.105 4.096 24.348 1.00 68.88 178 ASP A CA 1
ATOM 1405 C C . ASP A 1 178 ? -23.334 2.647 24.790 1.00 68.88 178 ASP A C 1
ATOM 1407 O O . ASP A 1 178 ? -24.208 2.412 25.627 1.00 68.88 178 ASP A O 1
ATOM 1411 N N . ILE A 1 179 ? -22.494 1.707 24.339 1.00 67.00 179 ILE A N 1
ATOM 1412 C CA . ILE A 1 179 ? -22.461 0.326 24.853 1.00 67.00 179 ILE A CA 1
ATOM 1413 C C . ILE A 1 179 ? -22.475 0.295 26.378 1.00 67.00 179 ILE A C 1
ATOM 1415 O O . ILE A 1 179 ? -23.207 -0.480 26.986 1.00 67.00 179 ILE A O 1
ATOM 1419 N N . PHE A 1 180 ? -21.707 1.184 26.999 1.00 60.56 180 PHE A N 1
ATOM 1420 C CA . PHE A 1 180 ? -21.533 1.239 28.443 1.00 60.56 180 PHE A CA 1
ATOM 1421 C C . PHE A 1 180 ? -22.789 1.759 29.142 1.00 60.56 180 PHE A C 1
ATOM 1423 O O . PHE A 1 180 ? -23.190 1.229 30.176 1.00 60.56 180 PHE A O 1
ATOM 1430 N N . MET A 1 181 ? -23.461 2.753 28.551 1.00 58.69 181 MET A N 1
ATOM 1431 C CA . MET A 1 181 ? -24.730 3.264 29.076 1.00 58.69 181 MET A CA 1
ATOM 1432 C C . MET A 1 181 ? -25.845 2.220 28.992 1.00 58.69 181 MET A C 1
ATOM 1434 O O . MET A 1 181 ? -26.714 2.188 29.864 1.00 58.69 181 MET A O 1
ATOM 1438 N N . GLN A 1 182 ? -25.825 1.378 27.958 1.00 57.56 182 GLN A N 1
ATOM 1439 C CA . GLN A 1 182 ? -26.793 0.301 27.780 1.00 57.56 182 GLN A CA 1
ATOM 1440 C C . GLN A 1 182 ? -26.510 -0.865 28.746 1.00 57.56 182 GLN A C 1
ATOM 1442 O O . GLN A 1 182 ? -27.409 -1.297 29.464 1.00 57.56 182 GLN A O 1
ATOM 1447 N N . MET A 1 183 ? -25.246 -1.287 28.877 1.00 54.28 183 MET A N 1
ATOM 1448 C CA . MET A 1 183 ? -24.810 -2.340 29.810 1.00 54.28 183 MET A CA 1
ATOM 1449 C C . MET A 1 183 ? -25.144 -2.039 31.276 1.00 54.28 183 MET A C 1
ATOM 1451 O O . MET A 1 183 ? -25.492 -2.948 32.029 1.00 54.28 183 MET A O 1
ATOM 1455 N N . HIS A 1 184 ? -25.060 -0.772 31.691 1.00 49.91 184 HIS A N 1
ATOM 1456 C CA . HIS A 1 184 ? -25.383 -0.368 33.061 1.00 49.91 184 HIS A CA 1
ATOM 1457 C C . HIS A 1 184 ? -26.897 -0.331 33.334 1.00 49.91 184 HIS A C 1
ATOM 1459 O O . HIS A 1 184 ? -27.326 -0.525 34.470 1.00 49.91 184 HIS A O 1
ATOM 1465 N N . LYS A 1 185 ? -27.717 -0.101 32.298 1.00 51.00 185 LYS A N 1
ATOM 1466 C CA . LYS A 1 185 ? -29.186 -0.071 32.398 1.00 51.00 185 LYS A CA 1
ATOM 1467 C C . LYS A 1 185 ? -29.815 -1.460 32.389 1.00 51.00 185 LYS A C 1
ATOM 1469 O O . LYS A 1 185 ? -30.821 -1.655 33.064 1.00 51.00 185 LYS A O 1
ATOM 1474 N N . ASP A 1 186 ? -29.215 -2.407 31.675 1.00 55.41 186 ASP A N 1
ATOM 1475 C CA . ASP A 1 186 ? -29.774 -3.752 31.489 1.00 55.41 186 ASP A CA 1
ATOM 1476 C C . ASP A 1 186 ? -29.469 -4.715 32.659 1.00 55.41 186 ASP A C 1
ATOM 1478 O O . ASP A 1 186 ? -29.802 -5.896 32.589 1.00 55.41 186 ASP A O 1
ATOM 1482 N N . GLY A 1 187 ? -28.894 -4.216 33.762 1.00 50.22 187 GLY A N 1
ATOM 1483 C CA . GLY A 1 187 ? -28.769 -4.966 35.016 1.00 50.22 187 GLY A CA 1
ATOM 1484 C C . GLY A 1 187 ? -27.706 -6.067 35.000 1.00 50.22 187 GLY A C 1
ATOM 1485 O O . GLY A 1 187 ? -27.984 -7.167 35.457 1.00 50.22 187 GLY A O 1
ATOM 1486 N N . GLU A 1 188 ? -26.497 -5.744 34.524 1.00 50.75 188 GLU A N 1
ATOM 1487 C CA . GLU A 1 188 ? -25.338 -6.649 34.422 1.00 50.75 188 GLU A CA 1
ATOM 1488 C C . GLU A 1 188 ? -25.454 -7.711 33.314 1.00 50.75 188 GLU A C 1
ATOM 1490 O O . GLU A 1 188 ? -25.580 -8.902 33.570 1.00 50.75 188 GLU A O 1
ATOM 1495 N N . LYS A 1 189 ? -25.281 -7.302 32.052 1.00 47.66 189 LYS A N 1
ATOM 1496 C CA . LYS A 1 189 ? -24.425 -8.114 31.176 1.00 47.66 189 LYS A CA 1
ATOM 1497 C C . LYS A 1 189 ? -23.031 -7.538 31.279 1.00 47.66 189 LYS A C 1
ATOM 1499 O O . LYS A 1 189 ? -22.785 -6.423 30.816 1.00 47.66 189 LYS A O 1
ATOM 1504 N N . HIS A 1 190 ? -22.141 -8.246 31.959 1.00 53.03 190 HIS A N 1
ATOM 1505 C CA . HIS A 1 190 ? -20.752 -7.835 31.997 1.00 53.03 190 HIS A CA 1
ATOM 1506 C C . HIS A 1 190 ? -20.188 -7.867 30.571 1.00 53.03 190 HIS A C 1
ATOM 1508 O O . HIS A 1 190 ? -20.563 -8.698 29.745 1.00 53.03 190 HIS A O 1
ATOM 1514 N N . VAL A 1 191 ? -19.224 -6.994 30.272 1.00 50.25 191 VAL A N 1
ATOM 1515 C CA . VAL A 1 191 ? -18.418 -7.136 29.047 1.00 50.25 191 VAL A CA 1
ATOM 1516 C C . VAL A 1 191 ? -17.773 -8.527 29.005 1.00 50.25 191 VAL A C 1
ATOM 1518 O O . VAL A 1 191 ? -17.617 -9.073 27.9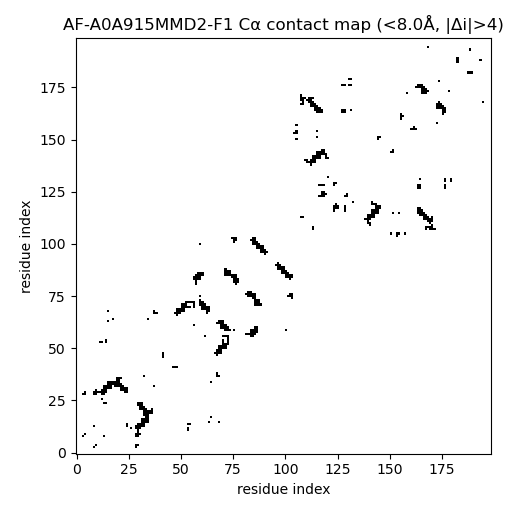19 1.00 50.25 191 VAL A O 1
ATOM 1521 N N . SER A 1 192 ? -17.483 -9.135 30.167 1.00 49.66 192 SER A N 1
ATOM 1522 C CA . SER A 1 192 ? -17.070 -10.540 30.254 1.00 49.66 192 SER A CA 1
ATOM 1523 C C . SER A 1 192 ? -18.075 -11.493 29.624 1.00 49.66 192 SER A C 1
ATOM 1525 O O . SER A 1 192 ? -17.630 -12.412 28.969 1.00 49.66 192 SER A O 1
ATOM 1527 N N . ASP A 1 193 ? -19.383 -11.250 29.705 1.00 54.50 193 ASP A N 1
ATOM 1528 C CA . ASP A 1 193 ? -20.394 -12.130 29.105 1.00 54.50 193 ASP A CA 1
ATOM 1529 C C . ASP A 1 193 ? -20.386 -12.005 27.574 1.00 54.50 193 ASP A C 1
ATOM 1531 O O . ASP A 1 193 ? -20.518 -12.993 26.857 1.00 54.50 193 ASP A O 1
ATOM 1535 N N . ILE A 1 194 ? -20.168 -10.795 27.040 1.00 54.28 194 ILE A N 1
ATOM 1536 C CA . ILE A 1 194 ? -19.965 -10.587 25.595 1.00 54.28 194 ILE A CA 1
ATOM 1537 C C . ILE A 1 194 ? -18.651 -11.215 25.130 1.00 54.28 194 ILE A C 1
ATOM 1539 O O . ILE A 1 194 ? -18.614 -11.808 24.056 1.00 54.28 194 ILE A O 1
ATOM 1543 N N . LEU A 1 195 ? -17.589 -11.125 25.933 1.00 54.00 195 LEU A N 1
ATOM 1544 C CA . LEU A 1 195 ? -16.325 -11.799 25.652 1.00 54.00 195 LEU A CA 1
ATOM 1545 C C . LEU A 1 195 ? -16.483 -13.327 25.729 1.00 54.00 195 LEU A C 1
ATOM 1547 O O . LEU A 1 195 ? -16.037 -14.005 24.816 1.00 54.00 195 LEU A O 1
ATOM 1551 N N . GLU A 1 196 ? -17.181 -13.867 26.730 1.00 53.91 196 GLU A N 1
ATOM 1552 C CA . GLU A 1 196 ? -17.464 -15.300 26.913 1.00 53.91 196 GLU A CA 1
ATOM 1553 C C . GLU A 1 196 ? -18.378 -15.873 25.827 1.00 53.91 196 GLU A C 1
ATOM 1555 O O . GLU A 1 196 ? -18.282 -17.050 25.518 1.00 53.91 196 GLU A O 1
ATOM 1560 N N . THR A 1 197 ? -19.240 -15.063 25.204 1.00 48.72 197 THR A N 1
ATOM 1561 C CA . THR A 1 197 ? -20.035 -15.507 24.042 1.00 48.72 197 THR A CA 1
ATOM 1562 C C . THR A 1 197 ? -19.221 -15.471 22.733 1.00 48.72 197 THR A C 1
ATOM 1564 O O . THR A 1 197 ? -19.664 -15.981 21.703 1.00 48.72 197 THR A O 1
ATOM 1567 N N . LEU A 1 198 ? -18.049 -14.822 22.738 1.00 49.00 198 LEU A N 1
ATOM 1568 C CA . LEU A 1 198 ? -17.159 -14.645 21.582 1.00 49.00 198 LEU A CA 1
ATOM 1569 C C . LEU A 1 198 ? -15.875 -15.500 21.662 1.00 49.00 198 LEU A C 1
ATOM 1571 O O . LEU A 1 198 ? -15.065 -15.434 20.729 1.00 49.00 198 LEU A O 1
ATOM 1575 N N . PHE A 1 199 ? -15.724 -16.300 22.723 1.00 42.00 199 PHE A N 1
ATOM 1576 C CA . PHE A 1 199 ? -14.707 -17.341 22.934 1.00 42.00 199 PHE A CA 1
ATOM 1577 C C . PHE A 1 199 ? -15.376 -18.692 23.225 1.00 42.00 199 PHE A C 1
ATOM 1579 O O . PHE A 1 199 ? -14.658 -19.713 23.139 1.00 42.00 199 PHE A O 1
#

Radius of gyration: 24.52 Å; Cα contacts (8 Å, |Δi|>4): 336; chains: 1; bounding box: 58×33×64 Å